Protein AF-U6DTY8-F1 (afdb_monomer)

InterPro domains:
  IPR004316 Sugar transporter SWEET repeat [PF03083] (10-95)
  IPR004316 Sugar transporter SWEET repeat [PF03083] (128-188)
  IPR047664 Sugar transporter SWEET [PTHR10791] (33-187)

Radius of gyration: 18.01 Å; Cα contacts (8 Å, |Δi|>4): 140; chains: 1; bounding box: 48×36×52 Å

Organism: Neovison vison (NCBI:txid452646)

Solvent-accessible surface area (backbone atoms only — not comparable to full-atom values): 10068 Å² total; per-residue (Å²): 137,59,71,62,59,54,51,54,51,51,45,48,48,47,31,44,52,28,46,52,57,48,57,54,56,58,53,53,56,54,52,47,34,66,71,69,61,40,45,89,93,56,75,65,63,65,41,55,54,49,23,54,49,20,52,47,42,21,52,46,15,61,74,72,69,37,65,64,48,28,52,49,20,48,52,45,26,55,52,25,49,51,50,50,54,53,46,59,68,45,37,90,70,48,65,65,56,52,49,54,50,50,51,54,49,49,54,48,52,53,52,49,47,44,46,69,73,74,39,87,51,67,67,63,36,50,53,53,48,33,51,50,44,38,54,53,55,57,58,61,49,51,58,59,51,55,50,48,54,48,30,66,74,68,73,48,63,89,87,60,57,66,69,56,54,51,33,51,52,52,24,50,52,32,36,26,54,48,12,61,74,69,72,34,82,55,61,69

Sequence (188 aa):
MEAGGAADSLLSGACVLFTLAMYSTGLSDLRQMRTTRSVDSVQFLPFLTTDINNLSWMSYGALKGDGTLIFVNATGAVLQTAYILVYLHYCPRKRPVLLQTATLLGVLLLGFGYFWLLVPNLEARLRQLGLFCSVFTISMYLSPLADLAKIIQTRSTQRLSFPLTIATLLTSASWTLYGFRLGDPYIM

Secondary structure (DSSP, 8-state):
--HHHHHHHHHHHHHHHHHHHHHHTHHHHHHHHHHHS--TTS-HHHHHHHHHHHHHHHHHHHHHT-HHHHHHHHHHHHHHHHHHHHHHHH-S-HHHHHHHHHHHHHHHHHHHHHHHHT---HHHHHHHHHHHHHHHHHHHTHHHHHHHHHHHHHT--TT--HHHHHHHHHHHHHHHHHHHHHT-TTT-

Foldseek 3Di:
DVVLVVVLVVLLVLLQVLLVVLLVVCVVVVVVCVVVLACPVPDLVLLLLQLVLLVLQLVLCVLVVNPSSVVSSVVSNVSSVVSLVSNCVSYPDCVVVVVVNCVVVVVVVVVVCCLPPVPPDSVVSSVVSLVVSQVSVVVSVVVVVVVVVVCVVVVDCPVPDPVSVVSVVSNLVSQVVSCVSVVHPSSD

Nearest PDB structures (foldseek):
  5cth-assembly1_B  TM=8.892E-01  e=1.078E-07  Oryza sativa Japonica Group
  4rng-assembly4_C-2  TM=7.823E-01  e=9.541E-02  Thermodesulfovibrio yellowstonii DSM 11347
  4rng-assembly2_D  TM=7.779E-01  e=1.489E-01  Thermodesulfovibrio yellowstonii DSM 11347

Structure (mmCIF, N/CA/C/O backbone):
data_AF-U6DTY8-F1
#
_entry.id   AF-U6DTY8-F1
#
loop_
_atom_site.group_PDB
_atom_site.id
_atom_site.type_symbol
_atom_site.label_atom_id
_atom_site.label_alt_id
_atom_site.label_comp_id
_atom_site.label_asym_id
_atom_site.label_entity_id
_atom_site.label_seq_id
_atom_site.pdbx_PDB_ins_code
_atom_site.Cartn_x
_atom_site.Cartn_y
_atom_site.Cartn_z
_atom_site.occupancy
_atom_site.B_iso_or_equiv
_atom_site.auth_seq_id
_atom_site.auth_comp_id
_atom_site.auth_asym_id
_atom_site.auth_atom_id
_atom_site.pdbx_PDB_model_num
ATOM 1 N N . MET A 1 1 ? 24.142 -20.604 -13.027 1.00 46.75 1 MET A N 1
ATOM 2 C CA . MET A 1 1 ? 23.101 -19.594 -13.329 1.00 46.75 1 MET A CA 1
ATOM 3 C C . MET A 1 1 ? 21.749 -19.926 -12.672 1.00 46.75 1 MET A C 1
ATOM 5 O O . MET A 1 1 ? 20.755 -19.318 -13.027 1.00 46.75 1 MET A O 1
ATOM 9 N N . GLU A 1 2 ? 21.702 -20.835 -11.683 1.00 51.38 2 GLU A N 1
ATOM 10 C CA . GLU A 1 2 ? 20.451 -21.314 -11.052 1.00 51.38 2 GLU A CA 1
ATOM 11 C C . GLU A 1 2 ? 20.207 -20.732 -9.647 1.00 51.38 2 GLU A C 1
ATOM 13 O O . GLU A 1 2 ? 19.063 -20.549 -9.238 1.00 51.38 2 GLU A O 1
ATOM 18 N N . ALA A 1 3 ? 21.270 -20.357 -8.925 1.00 54.44 3 ALA A N 1
ATOM 19 C CA . ALA A 1 3 ? 21.167 -19.819 -7.564 1.00 54.44 3 ALA A CA 1
ATOM 20 C C . ALA A 1 3 ? 20.419 -18.472 -7.488 1.00 54.44 3 ALA A C 1
ATOM 22 O O . ALA A 1 3 ? 19.744 -18.204 -6.498 1.00 54.44 3 ALA A O 1
ATOM 23 N N . GLY A 1 4 ? 20.499 -17.650 -8.544 1.00 61.53 4 GLY A N 1
ATOM 24 C CA . GLY A 1 4 ? 19.774 -16.378 -8.628 1.00 61.53 4 GLY A CA 1
ATOM 25 C C . GLY A 1 4 ? 18.260 -16.577 -8.704 1.00 61.53 4 GLY A C 1
ATOM 26 O O . GLY A 1 4 ? 17.534 -15.996 -7.911 1.00 61.53 4 GLY A O 1
ATOM 27 N N . GLY A 1 5 ? 17.788 -17.479 -9.571 1.00 73.88 5 GLY A N 1
ATOM 28 C CA . GLY A 1 5 ? 16.353 -17.740 -9.734 1.00 73.88 5 GLY A CA 1
ATOM 29 C C . GLY A 1 5 ? 15.699 -18.355 -8.493 1.00 73.88 5 GLY A C 1
ATOM 30 O O . GLY A 1 5 ? 14.567 -18.005 -8.157 1.00 73.88 5 GLY A O 1
ATOM 31 N N . ALA A 1 6 ? 16.417 -19.223 -7.772 1.00 77.31 6 ALA A N 1
ATOM 32 C CA . ALA A 1 6 ? 15.929 -19.795 -6.518 1.00 77.31 6 ALA A CA 1
ATOM 33 C C . ALA A 1 6 ? 15.826 -18.739 -5.403 1.00 77.31 6 ALA A C 1
ATOM 35 O O . ALA A 1 6 ? 14.806 -18.675 -4.717 1.00 77.31 6 ALA A O 1
ATOM 36 N N . ALA A 1 7 ? 16.844 -17.885 -5.251 1.00 80.12 7 ALA A N 1
ATOM 37 C CA . ALA A 1 7 ? 16.830 -16.796 -4.275 1.00 80.12 7 ALA A CA 1
ATOM 38 C C . ALA A 1 7 ? 15.724 -15.769 -4.575 1.00 80.12 7 ALA A C 1
ATOM 40 O O . ALA A 1 7 ? 15.003 -15.365 -3.664 1.00 80.12 7 ALA A O 1
ATOM 41 N N . ASP A 1 8 ? 15.540 -15.412 -5.847 1.00 80.12 8 ASP A N 1
ATOM 42 C CA . ASP A 1 8 ? 14.513 -14.460 -6.280 1.00 80.12 8 ASP A CA 1
ATOM 43 C C . ASP A 1 8 ? 13.097 -15.032 -6.050 1.00 80.12 8 ASP A C 1
ATOM 45 O O . ASP A 1 8 ? 12.208 -14.336 -5.554 1.00 80.12 8 ASP A O 1
ATOM 49 N N . SER A 1 9 ? 12.905 -16.333 -6.299 1.00 85.00 9 SER A N 1
ATOM 50 C CA . SER A 1 9 ? 11.640 -17.036 -6.029 1.00 85.00 9 SER A CA 1
ATOM 51 C C . SER A 1 9 ? 11.332 -17.138 -4.532 1.00 85.00 9 SER A C 1
ATOM 53 O O . SER A 1 9 ? 10.192 -16.920 -4.120 1.00 85.00 9 SER A O 1
ATOM 55 N N . LEU A 1 10 ? 12.341 -17.436 -3.706 1.00 88.56 10 LEU A N 1
ATOM 56 C CA . LEU A 1 10 ? 12.206 -17.485 -2.247 1.00 88.56 10 LEU A CA 1
ATOM 57 C C . LEU A 1 10 ? 11.846 -16.113 -1.673 1.00 88.56 10 LEU A C 1
ATOM 59 O O . LEU A 1 10 ? 10.944 -16.010 -0.843 1.00 88.56 10 LEU A O 1
ATOM 63 N N . LEU A 1 11 ? 12.519 -15.061 -2.137 1.00 89.94 11 LEU A N 1
ATOM 64 C CA . LEU A 1 11 ? 12.297 -13.698 -1.669 1.00 89.94 11 LEU A CA 1
ATOM 65 C C . LEU A 1 11 ? 10.917 -13.172 -2.077 1.00 89.94 11 LEU A C 1
ATOM 67 O O . LEU A 1 11 ? 10.201 -12.610 -1.250 1.00 89.94 11 LEU A O 1
ATOM 71 N N . SER A 1 12 ? 10.506 -13.433 -3.319 1.00 88.56 12 SER A N 1
ATOM 72 C CA . SER A 1 12 ? 9.141 -13.175 -3.780 1.00 88.56 12 SER A CA 1
ATOM 73 C C . SER A 1 12 ? 8.110 -13.925 -2.926 1.00 88.56 12 SER A C 1
ATOM 75 O O . SER A 1 12 ? 7.137 -13.335 -2.457 1.00 88.56 12 SER A O 1
ATOM 77 N N . GLY A 1 13 ? 8.342 -15.216 -2.660 1.00 89.62 13 GLY A N 1
ATOM 78 C CA . GLY A 1 13 ? 7.478 -16.030 -1.803 1.00 89.62 13 GLY A CA 1
ATOM 79 C C . GLY A 1 13 ? 7.359 -15.478 -0.380 1.00 89.62 13 GLY A C 1
ATOM 80 O O . GLY A 1 13 ? 6.257 -15.428 0.164 1.00 89.62 13 GLY A O 1
ATOM 81 N N . ALA A 1 14 ? 8.463 -14.999 0.199 1.00 91.31 14 ALA A N 1
ATOM 82 C CA . ALA A 1 14 ? 8.476 -14.347 1.506 1.00 91.31 14 ALA A CA 1
ATOM 83 C C . ALA A 1 14 ? 7.665 -13.039 1.504 1.00 91.31 14 ALA A C 1
ATOM 85 O O . ALA A 1 14 ? 6.829 -12.842 2.388 1.00 91.31 14 ALA A O 1
ATOM 86 N N . CYS A 1 15 ? 7.842 -12.188 0.484 1.00 89.88 15 CYS A N 1
ATOM 87 C CA . CYS A 1 15 ? 7.065 -10.953 0.324 1.00 89.88 15 CYS A CA 1
ATOM 88 C C . CYS A 1 15 ? 5.564 -11.249 0.275 1.00 89.88 15 CYS A C 1
ATOM 90 O O . CYS A 1 15 ? 4.785 -10.620 0.993 1.00 89.88 15 CYS A O 1
ATOM 92 N N . VAL A 1 16 ? 5.158 -12.243 -0.519 1.00 91.38 16 VAL A N 1
ATOM 93 C CA . VAL A 1 16 ? 3.759 -12.677 -0.611 1.00 91.38 16 VAL A CA 1
ATOM 94 C C . VAL A 1 16 ? 3.258 -13.182 0.738 1.00 91.38 16 VAL A C 1
ATOM 96 O O . VAL A 1 16 ? 2.252 -12.686 1.241 1.00 91.38 16 VAL A O 1
ATOM 99 N N . LEU A 1 17 ? 3.964 -14.134 1.349 1.00 92.25 17 LEU A N 1
ATOM 100 C CA . LEU A 1 17 ? 3.542 -14.778 2.589 1.00 92.25 17 LEU A CA 1
ATOM 101 C C . LEU A 1 17 ? 3.336 -13.767 3.722 1.00 92.25 17 LEU A C 1
ATOM 103 O O . LEU A 1 17 ? 2.278 -13.760 4.354 1.00 92.25 17 LEU A O 1
ATOM 107 N N . PHE A 1 18 ? 4.325 -12.908 3.975 1.00 91.25 18 PHE A N 1
ATOM 108 C CA . PHE A 1 18 ? 4.256 -11.957 5.083 1.00 91.25 18 PHE A CA 1
ATOM 109 C C . PHE A 1 18 ? 3.241 -10.842 4.824 1.00 91.25 18 PHE A C 1
ATOM 111 O O . PHE A 1 18 ? 2.495 -10.487 5.737 1.00 91.25 18 PHE A O 1
ATOM 118 N N . THR A 1 19 ? 3.109 -10.375 3.577 1.00 89.31 19 THR A N 1
ATOM 119 C CA . THR A 1 19 ? 2.088 -9.376 3.224 1.00 89.31 19 THR A CA 1
ATOM 120 C C . THR A 1 19 ? 0.674 -9.938 3.408 1.00 89.31 19 THR A C 1
ATOM 122 O O . THR A 1 19 ? -0.184 -9.282 3.999 1.00 89.31 19 THR A O 1
ATOM 125 N N . LEU A 1 20 ? 0.422 -11.181 2.981 1.00 88.19 20 LEU A N 1
ATOM 126 C CA . LEU A 1 20 ? -0.872 -11.838 3.195 1.00 88.19 20 LEU A CA 1
ATOM 127 C C . LEU A 1 20 ? -1.156 -12.085 4.683 1.00 88.19 20 LEU A C 1
ATOM 129 O O . LEU A 1 20 ? -2.281 -11.870 5.142 1.00 88.19 20 LEU A O 1
ATOM 133 N N . ALA A 1 21 ? -0.140 -12.483 5.454 1.00 87.94 21 ALA A N 1
ATOM 134 C CA . ALA A 1 21 ? -0.257 -12.603 6.903 1.00 87.94 21 ALA A CA 1
ATOM 135 C C . ALA A 1 21 ? -0.617 -11.253 7.547 1.00 87.94 21 ALA A C 1
ATOM 137 O O . ALA A 1 21 ? -1.497 -11.202 8.406 1.00 87.94 21 ALA A O 1
ATOM 138 N N . MET A 1 22 ? -0.024 -10.149 7.088 1.00 86.62 22 MET A N 1
ATOM 139 C CA . MET A 1 22 ? -0.363 -8.806 7.556 1.00 86.62 22 MET A CA 1
ATOM 140 C C . MET A 1 22 ? -1.817 -8.439 7.214 1.00 86.62 22 MET A C 1
ATOM 142 O O . MET A 1 22 ? -2.557 -8.004 8.097 1.00 86.62 22 MET A O 1
ATOM 146 N N . TYR A 1 23 ? -2.287 -8.688 5.986 1.00 84.44 23 TYR A N 1
ATOM 147 C CA . TYR A 1 23 ? -3.683 -8.412 5.607 1.00 84.44 23 TYR A CA 1
ATOM 148 C C . TYR A 1 23 ? -4.712 -9.246 6.376 1.00 84.44 23 TYR A C 1
ATOM 150 O O . TYR A 1 23 ? -5.840 -8.786 6.583 1.00 84.44 23 TYR A O 1
ATOM 158 N N . SER A 1 24 ? -4.331 -10.438 6.848 1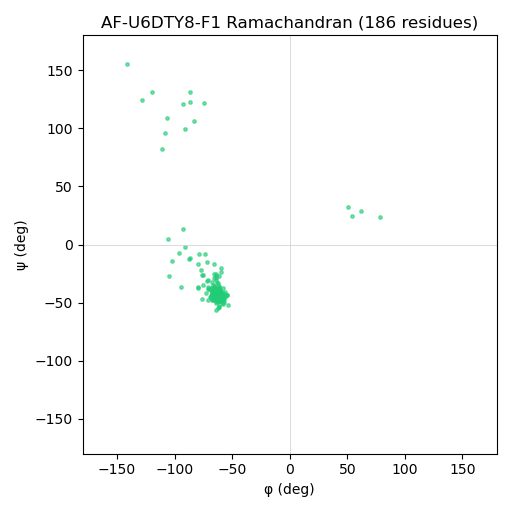.00 83.62 24 SER A N 1
ATOM 159 C CA . SER A 1 24 ? -5.207 -11.280 7.670 1.00 83.62 24 SER A CA 1
ATOM 160 C C . SER A 1 24 ? -5.640 -10.593 8.969 1.00 83.62 24 SER A C 1
ATOM 162 O O . SER A 1 24 ? -6.709 -10.893 9.498 1.00 83.62 24 SER A O 1
ATOM 164 N N . THR A 1 25 ? -4.869 -9.618 9.455 1.00 80.56 25 THR A N 1
ATOM 165 C CA . THR A 1 25 ? -5.213 -8.876 10.672 1.00 80.56 25 THR A CA 1
ATOM 166 C C . THR A 1 25 ? -6.458 -8.005 10.493 1.00 80.56 25 THR A C 1
ATOM 168 O O . THR A 1 25 ? -7.281 -7.953 11.405 1.00 80.56 25 THR A O 1
ATOM 171 N N . GLY A 1 26 ? -6.707 -7.465 9.295 1.00 80.25 26 GLY A N 1
ATOM 172 C CA . GLY A 1 26 ? -7.945 -6.739 8.974 1.00 80.25 26 GLY A CA 1
ATOM 173 C C . GLY A 1 26 ? -9.209 -7.614 8.987 1.00 80.25 26 GLY A C 1
ATOM 174 O O . GLY A 1 26 ? -10.322 -7.110 9.132 1.00 80.25 26 GLY A O 1
ATOM 175 N N . LEU A 1 27 ? -9.075 -8.948 8.929 1.00 84.38 27 LEU A N 1
ATOM 176 C CA . LEU A 1 27 ? -10.222 -9.850 9.105 1.00 84.38 27 LEU A CA 1
ATOM 177 C C . LEU A 1 27 ? -10.789 -9.772 10.528 1.00 84.38 27 LEU A C 1
ATOM 179 O O . LEU A 1 27 ? -11.967 -10.075 10.736 1.00 84.38 27 LEU A O 1
ATOM 183 N N . SER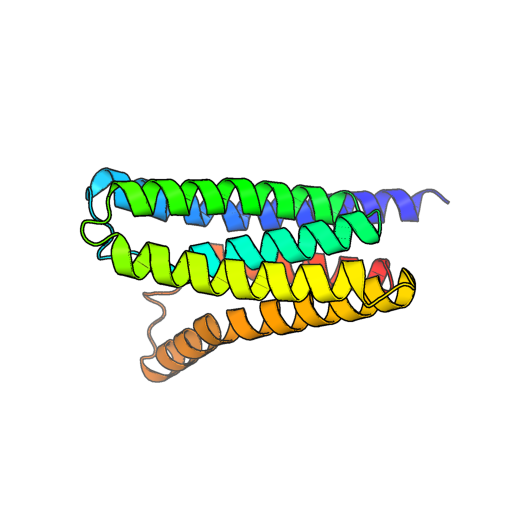 A 1 28 ? -9.969 -9.381 11.509 1.00 84.75 28 SER A N 1
ATOM 184 C CA . SER A 1 28 ? -10.440 -9.162 12.876 1.00 84.75 28 SER A CA 1
ATOM 185 C C . SER A 1 28 ? -11.396 -7.967 12.956 1.00 84.75 28 SER A C 1
ATOM 187 O O . SER A 1 28 ? -12.451 -8.099 13.577 1.00 84.75 28 SER A O 1
ATOM 189 N N . ASP A 1 29 ? -11.128 -6.888 12.212 1.00 84.56 29 ASP A N 1
ATOM 190 C CA . ASP A 1 29 ? -12.017 -5.724 12.112 1.00 84.56 29 ASP A CA 1
ATOM 191 C C . ASP A 1 29 ? -13.356 -6.094 11.464 1.00 84.56 29 ASP A C 1
ATOM 193 O O . ASP A 1 29 ? -14.418 -5.695 11.945 1.00 84.56 29 ASP A O 1
ATOM 197 N N . LEU A 1 30 ? -13.343 -6.929 10.415 1.00 85.69 30 LEU A N 1
ATOM 198 C CA . LEU A 1 30 ? -14.575 -7.469 9.825 1.00 85.69 30 LEU A CA 1
ATOM 199 C C . LEU A 1 30 ? -15.396 -8.276 10.830 1.00 85.69 30 LEU A C 1
ATOM 201 O O . LEU A 1 30 ? -16.617 -8.111 10.917 1.00 85.69 30 LEU A O 1
ATOM 205 N N . ARG A 1 31 ? -14.745 -9.172 11.583 1.00 86.69 31 ARG A N 1
ATOM 206 C CA . ARG A 1 31 ? -15.420 -9.967 12.619 1.00 86.69 31 ARG A CA 1
ATOM 207 C C . ARG A 1 31 ? -16.005 -9.065 13.696 1.00 86.69 31 ARG A C 1
ATOM 209 O O . ARG A 1 31 ? -17.137 -9.302 14.120 1.00 86.69 31 ARG A O 1
ATOM 216 N N . GLN A 1 32 ? -15.272 -8.032 14.097 1.00 86.00 32 GLN A N 1
ATOM 217 C CA . GLN A 1 32 ? -15.721 -7.050 15.070 1.00 86.00 32 GLN A CA 1
ATOM 218 C C . GLN A 1 32 ? -16.953 -6.300 14.562 1.00 86.00 32 GLN A C 1
ATOM 220 O O . GLN A 1 32 ? -17.991 -6.388 15.212 1.00 86.00 32 GLN A O 1
ATOM 225 N N . MET A 1 33 ? -16.901 -5.692 13.371 1.00 87.94 33 MET A N 1
ATOM 226 C CA . MET A 1 33 ? -18.042 -4.990 12.759 1.00 87.94 33 MET A CA 1
ATOM 227 C C . MET A 1 33 ? -19.280 -5.887 12.622 1.00 87.94 33 MET A C 1
ATOM 229 O O . MET A 1 33 ? -20.403 -5.461 12.893 1.00 87.94 33 MET A O 1
ATOM 233 N N . ARG A 1 34 ? -19.094 -7.158 12.241 1.00 88.12 34 ARG A N 1
ATOM 234 C CA . ARG A 1 34 ? -20.200 -8.118 12.103 1.00 88.12 34 ARG A CA 1
ATOM 235 C C . ARG A 1 34 ? -20.827 -8.491 13.447 1.00 88.12 34 ARG A C 1
ATOM 237 O O . ARG A 1 34 ? -22.043 -8.677 13.514 1.00 88.12 34 ARG A O 1
ATOM 244 N N . THR A 1 35 ? -20.007 -8.617 14.488 1.00 88.88 35 THR A N 1
ATOM 245 C CA . THR A 1 35 ? -20.440 -9.009 15.837 1.00 88.88 35 THR A CA 1
ATOM 246 C C . THR A 1 35 ? -21.128 -7.852 16.551 1.00 88.88 35 THR A C 1
ATOM 248 O O . THR A 1 35 ? -22.209 -8.030 17.101 1.00 88.88 35 THR A O 1
ATOM 251 N N . THR A 1 36 ? -20.538 -6.655 16.506 1.00 87.75 36 THR A N 1
ATOM 252 C CA . THR A 1 36 ? -21.078 -5.455 17.161 1.00 87.75 36 THR A CA 1
ATOM 253 C C . THR A 1 36 ? -22.201 -4.801 16.364 1.00 87.75 36 THR A C 1
ATOM 255 O O . THR A 1 36 ? -22.930 -3.982 16.917 1.00 87.75 36 THR A O 1
ATOM 258 N N . ARG A 1 37 ? -22.336 -5.132 15.067 1.00 87.00 37 ARG A N 1
ATOM 259 C CA . ARG A 1 37 ? -23.245 -4.463 14.119 1.00 87.00 37 ARG A CA 1
ATOM 260 C C . ARG A 1 37 ? -23.032 -2.941 14.071 1.00 87.00 37 ARG A C 1
ATOM 262 O O . ARG A 1 37 ? -23.945 -2.210 13.699 1.00 87.00 37 ARG A O 1
ATOM 269 N N . SER A 1 38 ? -21.837 -2.474 14.436 1.00 85.12 38 SER A N 1
ATOM 270 C CA . SER A 1 38 ? -21.457 -1.062 14.487 1.00 85.12 38 SER A CA 1
ATOM 271 C C . SER A 1 38 ? -20.016 -0.871 14.006 1.00 85.12 38 SER A C 1
ATOM 273 O O . SER A 1 38 ? -19.187 -1.778 14.083 1.00 85.12 38 SER A O 1
ATOM 275 N N . VAL A 1 3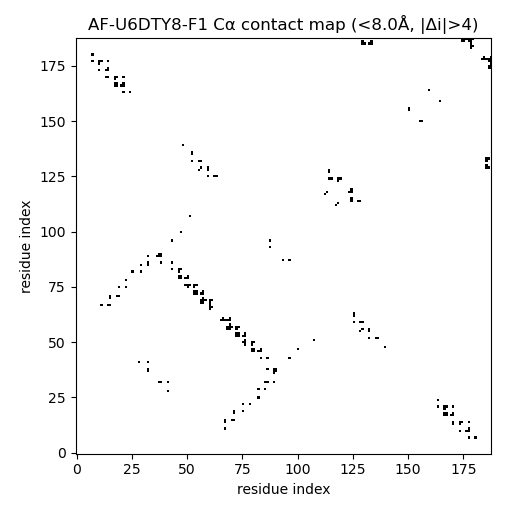9 ? -19.727 0.336 13.522 1.00 85.25 39 VAL A N 1
ATOM 276 C CA . VAL A 1 39 ? -18.403 0.783 13.074 1.00 85.25 39 VAL A CA 1
ATOM 277 C C . VAL A 1 39 ? -17.727 1.748 14.057 1.00 85.25 39 VAL A C 1
ATOM 279 O O . VAL A 1 39 ? -16.650 2.246 13.762 1.00 85.25 39 VAL A O 1
ATOM 282 N N . ASP A 1 40 ? -18.317 2.013 15.228 1.00 82.06 40 ASP A N 1
ATOM 283 C CA . ASP A 1 40 ? -17.844 3.064 16.152 1.00 82.06 40 ASP A CA 1
ATOM 284 C C . ASP A 1 40 ? -16.415 2.840 16.676 1.00 82.06 40 ASP A C 1
ATOM 286 O O . ASP A 1 40 ? -15.707 3.789 17.006 1.00 82.06 40 ASP A O 1
ATOM 290 N N . SER A 1 41 ? -15.977 1.583 16.744 1.00 78.00 41 SER A N 1
ATOM 291 C CA . SER A 1 41 ? -14.637 1.200 17.194 1.00 78.00 41 SER A CA 1
ATOM 292 C C . SER A 1 41 ? -13.608 1.098 16.064 1.00 78.00 41 SER A C 1
ATOM 294 O O . SER A 1 41 ? -12.457 0.771 16.338 1.00 78.00 41 SER A O 1
ATOM 296 N N . VAL A 1 42 ? -14.011 1.311 14.807 1.00 84.06 42 VAL A N 1
ATOM 297 C CA 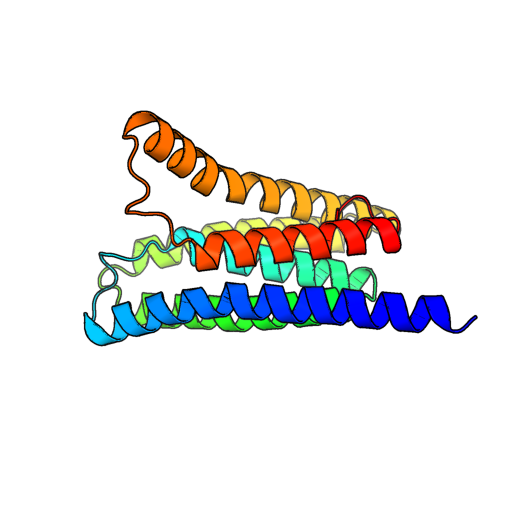. VAL A 1 42 ? -13.178 1.072 13.623 1.00 84.06 42 VAL A CA 1
ATOM 298 C C . VAL A 1 42 ? -13.001 2.374 12.848 1.00 84.06 42 VAL A C 1
ATOM 300 O O . VAL A 1 42 ? -13.961 3.081 12.557 1.00 84.06 42 VAL A O 1
ATOM 303 N N . GLN A 1 43 ? -11.763 2.712 12.492 1.00 85.44 43 GLN A N 1
ATOM 304 C CA . GLN A 1 43 ? -11.487 3.916 11.710 1.00 85.44 43 GLN A CA 1
ATOM 305 C C . GLN A 1 43 ? -11.601 3.629 10.210 1.00 85.44 43 GLN A C 1
ATOM 307 O O . GLN A 1 43 ? -10.999 2.689 9.707 1.00 85.44 43 GLN A O 1
ATOM 312 N N . PHE A 1 44 ? -12.334 4.474 9.479 1.00 87.00 44 PHE A N 1
ATOM 313 C CA . PHE A 1 44 ? -12.519 4.321 8.031 1.00 87.00 44 PHE A CA 1
ATOM 314 C C . PHE A 1 44 ? -11.273 4.677 7.205 1.00 87.00 44 PHE A C 1
ATOM 316 O O . PHE A 1 44 ? -10.949 3.991 6.237 1.00 87.00 44 PHE A O 1
ATOM 323 N N . LEU A 1 45 ? -10.585 5.763 7.578 1.00 86.62 45 LEU A N 1
ATOM 324 C CA . LEU A 1 45 ? -9.481 6.322 6.792 1.00 86.62 45 LEU A CA 1
ATOM 325 C C . LEU A 1 45 ? -8.366 5.308 6.485 1.00 86.62 45 LEU A C 1
ATOM 327 O O . LEU A 1 45 ? -7.962 5.271 5.327 1.00 86.62 45 LEU A O 1
ATOM 331 N N . PRO A 1 46 ? -7.902 4.465 7.432 1.00 89.12 46 PRO A N 1
ATOM 332 C CA . PRO A 1 46 ? -6.881 3.457 7.148 1.00 89.12 46 PRO A CA 1
ATOM 333 C C . PRO A 1 46 ? -7.262 2.464 6.046 1.00 89.12 46 PRO A C 1
ATOM 335 O O . PRO A 1 46 ? -6.402 2.105 5.246 1.00 89.12 46 PRO A O 1
ATOM 338 N N . PHE A 1 47 ? -8.527 2.036 5.959 1.00 89.81 47 PHE A N 1
ATOM 339 C CA . PHE A 1 47 ? -8.961 1.133 4.885 1.00 89.81 47 PHE A CA 1
ATOM 340 C C . PHE A 1 47 ? -8.877 1.822 3.530 1.00 89.81 47 PHE A C 1
ATOM 342 O O . PHE A 1 47 ? -8.311 1.275 2.588 1.00 89.81 47 PHE A O 1
ATOM 349 N N . LEU A 1 48 ? -9.383 3.055 3.458 1.00 90.19 48 LEU A N 1
ATOM 350 C CA . LEU A 1 48 ? -9.382 3.832 2.228 1.00 90.19 48 LEU A CA 1
ATOM 351 C C . LEU A 1 48 ? -7.962 4.182 1.772 1.00 90.19 48 LEU A C 1
ATOM 353 O O . LEU A 1 48 ? -7.630 3.973 0.612 1.00 90.19 48 LEU A O 1
ATOM 357 N N . THR A 1 49 ? -7.099 4.681 2.658 1.00 90.81 49 THR A N 1
ATOM 358 C CA . THR A 1 49 ? -5.716 5.004 2.283 1.00 90.81 49 THR A CA 1
ATOM 359 C C . THR A 1 49 ? -4.931 3.752 1.902 1.00 90.81 49 THR A C 1
ATOM 361 O O . THR A 1 49 ? -4.178 3.789 0.936 1.00 90.81 49 THR A O 1
ATOM 364 N N . THR A 1 50 ? -5.145 2.620 2.577 1.00 91.81 50 THR A N 1
ATOM 365 C CA . THR A 1 50 ? -4.473 1.364 2.210 1.00 91.81 50 THR A CA 1
ATOM 366 C C . THR A 1 50 ? -4.949 0.824 0.863 1.00 91.81 50 THR A C 1
ATOM 368 O O . THR A 1 50 ? -4.126 0.356 0.083 1.00 91.81 50 THR A O 1
ATOM 371 N N . ASP A 1 51 ? -6.244 0.918 0.553 1.00 92.69 51 ASP A N 1
ATOM 372 C CA . ASP A 1 51 ? -6.784 0.536 -0.760 1.00 92.69 51 ASP A CA 1
ATOM 373 C C . ASP A 1 51 ? -6.108 1.328 -1.888 1.00 92.69 51 ASP A C 1
ATOM 375 O O . ASP A 1 51 ? -5.583 0.769 -2.847 1.00 92.69 51 ASP A O 1
ATOM 379 N N . ILE A 1 52 ? -6.006 2.642 -1.700 1.00 91.44 52 ILE A N 1
ATOM 380 C CA . ILE A 1 52 ? -5.350 3.567 -2.625 1.00 91.44 52 ILE A CA 1
ATOM 381 C C . ILE A 1 52 ? -3.867 3.239 -2.803 1.00 91.44 52 ILE A C 1
ATOM 383 O O . ILE A 1 52 ? -3.353 3.246 -3.927 1.00 91.44 52 ILE A O 1
ATOM 387 N N . ASN A 1 53 ? -3.179 2.951 -1.698 1.00 93.38 53 ASN A N 1
ATOM 388 C CA . ASN A 1 53 ? -1.780 2.548 -1.717 1.00 93.38 53 ASN A CA 1
ATOM 389 C C . ASN A 1 53 ? -1.595 1.281 -2.560 1.00 93.38 53 ASN A C 1
ATOM 391 O O . ASN A 1 53 ? -0.751 1.250 -3.453 1.00 93.38 53 ASN A O 1
ATOM 395 N N . ASN A 1 54 ? -2.439 0.274 -2.325 1.00 94.38 54 ASN A N 1
ATOM 396 C CA . ASN A 1 54 ? -2.413 -0.984 -3.061 1.00 94.38 54 ASN A CA 1
ATOM 397 C C . ASN A 1 54 ? -2.677 -0.759 -4.559 1.00 94.38 54 ASN A C 1
ATOM 399 O O . ASN A 1 54 ? -1.929 -1.251 -5.398 1.00 94.38 54 ASN A O 1
ATOM 403 N N . LEU A 1 55 ? -3.682 0.037 -4.931 1.00 93.19 55 LEU A N 1
ATOM 404 C CA . LEU A 1 55 ? -3.966 0.344 -6.340 1.00 93.19 55 LEU A CA 1
ATOM 405 C C . LEU A 1 55 ? -2.800 1.074 -7.033 1.00 93.19 55 LEU A C 1
ATOM 407 O O . LEU A 1 55 ? -2.491 0.797 -8.198 1.00 93.19 55 LEU A O 1
ATOM 411 N N . SER A 1 56 ? -2.125 1.974 -6.315 1.00 92.44 56 SER A N 1
ATOM 412 C CA . SER A 1 56 ? -0.972 2.725 -6.829 1.00 92.44 56 SER A CA 1
ATOM 413 C C . SER A 1 56 ? 0.229 1.803 -7.064 1.00 92.44 56 SER A C 1
ATOM 415 O O . SER A 1 56 ? 0.787 1.782 -8.164 1.00 92.44 56 SER A O 1
ATOM 417 N N . TRP A 1 57 ? 0.562 0.959 -6.084 1.00 94.88 57 TRP A N 1
ATOM 418 C CA . TRP A 1 57 ? 1.632 -0.035 -6.198 1.00 94.88 57 TRP A CA 1
ATOM 419 C C . TRP A 1 57 ? 1.335 -1.135 -7.218 1.00 94.88 57 TRP A C 1
ATOM 421 O O . TRP A 1 57 ? 2.238 -1.572 -7.928 1.00 94.88 57 TRP A O 1
ATOM 431 N N . MET A 1 58 ? 0.075 -1.5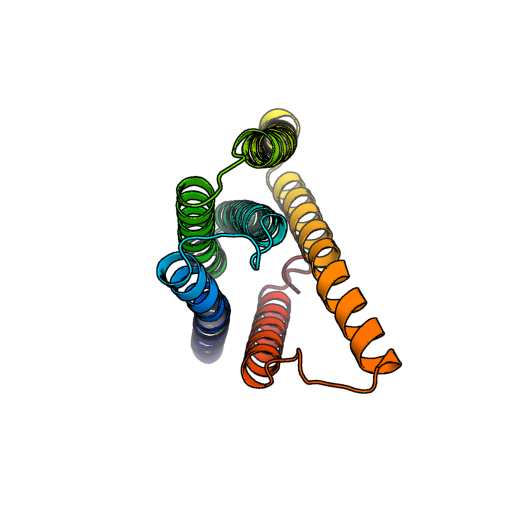51 -7.353 1.00 94.12 58 MET A N 1
ATOM 432 C CA . MET A 1 58 ? -0.359 -2.476 -8.402 1.00 94.12 58 MET A CA 1
ATOM 433 C C . MET A 1 58 ? -0.140 -1.866 -9.792 1.00 94.12 58 MET A C 1
ATOM 435 O O . MET A 1 58 ? 0.353 -2.545 -10.690 1.00 94.12 58 MET A O 1
ATOM 439 N N . SER A 1 59 ? -0.449 -0.577 -9.962 1.00 91.50 59 SER A N 1
ATOM 440 C CA . SER A 1 59 ? -0.206 0.151 -11.214 1.00 91.50 59 SER A CA 1
ATOM 441 C C . SER A 1 59 ? 1.290 0.283 -11.513 1.00 91.50 59 SER A C 1
ATOM 443 O O . SER A 1 59 ? 1.712 0.103 -12.656 1.00 91.50 59 SER A O 1
ATOM 445 N N . TYR A 1 60 ? 2.105 0.535 -10.484 1.00 92.81 60 TYR A N 1
ATOM 446 C CA . TYR A 1 60 ? 3.563 0.538 -10.594 1.00 92.81 60 TYR A CA 1
ATOM 447 C C . TYR A 1 60 ? 4.110 -0.839 -10.996 1.00 92.81 60 TYR A C 1
ATOM 449 O O . TYR A 1 60 ? 4.901 -0.939 -11.932 1.00 92.81 60 TYR A O 1
ATOM 457 N N . GLY A 1 61 ? 3.628 -1.912 -10.363 1.00 92.81 61 GLY A N 1
ATOM 458 C CA . GLY A 1 61 ? 3.983 -3.289 -10.710 1.00 92.81 61 GLY A CA 1
ATOM 459 C C . GLY A 1 61 ? 3.592 -3.652 -12.140 1.00 92.81 61 GLY A C 1
ATOM 460 O O . GLY A 1 61 ? 4.402 -4.226 -12.861 1.00 92.81 61 GLY A O 1
ATOM 461 N N . ALA A 1 62 ? 2.401 -3.247 -12.589 1.00 92.25 62 ALA A N 1
ATOM 462 C CA . ALA A 1 62 ? 1.939 -3.456 -13.962 1.00 92.25 62 ALA A CA 1
ATOM 463 C C . ALA A 1 62 ? 2.830 -2.748 -14.992 1.00 92.25 62 ALA A C 1
ATOM 465 O O . ALA A 1 62 ? 3.176 -3.336 -16.013 1.00 92.25 62 ALA A O 1
ATOM 466 N N . LEU A 1 63 ? 3.243 -1.511 -14.705 1.00 90.50 63 LEU A N 1
ATOM 467 C CA . LEU A 1 63 ? 4.179 -0.755 -15.539 1.00 90.50 63 LEU A CA 1
ATOM 468 C C . LEU A 1 63 ? 5.572 -1.377 -15.597 1.00 90.50 63 LEU A C 1
ATOM 470 O O . LEU A 1 63 ? 6.203 -1.381 -16.651 1.00 90.50 63 LEU A O 1
ATOM 474 N N . LYS A 1 64 ? 6.053 -1.871 -14.456 1.00 90.25 64 LYS A N 1
ATOM 475 C CA . LYS A 1 64 ? 7.370 -2.492 -14.330 1.00 90.25 64 LYS A CA 1
ATOM 476 C C . LYS A 1 64 ? 7.406 -3.926 -14.878 1.00 90.25 64 LYS A C 1
ATOM 478 O O . LYS A 1 64 ? 8.479 -4.420 -15.207 1.00 90.25 64 LYS A O 1
ATOM 483 N N . GLY A 1 65 ? 6.254 -4.592 -14.976 1.00 91.50 65 GLY A N 1
ATOM 484 C CA . GLY A 1 65 ? 6.157 -6.021 -15.284 1.00 91.50 65 GLY A CA 1
ATOM 485 C C . GLY A 1 65 ? 6.462 -6.928 -14.083 1.00 91.50 65 GLY A C 1
ATOM 486 O O . GLY A 1 65 ? 6.861 -8.074 -14.268 1.00 91.50 65 GLY A O 1
ATOM 487 N N . ASP A 1 66 ? 6.298 -6.428 -12.855 1.00 92.19 66 ASP A N 1
ATOM 488 C CA . ASP A 1 66 ? 6.574 -7.165 -11.619 1.00 92.19 66 ASP A CA 1
ATOM 489 C C . ASP A 1 66 ? 5.318 -7.905 -11.124 1.00 92.19 66 ASP A C 1
ATOM 491 O O . ASP A 1 66 ? 4.430 -7.326 -10.494 1.00 92.19 66 ASP A O 1
ATOM 495 N N . GLY A 1 67 ? 5.240 -9.207 -11.419 1.00 90.50 67 GLY A N 1
ATOM 496 C CA . GLY A 1 67 ? 4.096 -10.050 -11.059 1.00 90.50 67 GLY A CA 1
ATOM 497 C C . GLY A 1 67 ? 3.870 -10.192 -9.550 1.00 90.50 67 GLY A C 1
ATOM 498 O O . GLY A 1 67 ? 2.722 -10.264 -9.108 1.00 90.50 67 GLY A O 1
ATOM 499 N N . THR A 1 68 ? 4.938 -10.181 -8.754 1.00 91.62 68 THR A N 1
ATOM 500 C CA . THR A 1 68 ? 4.868 -10.299 -7.292 1.00 91.62 68 THR A CA 1
ATOM 501 C C . THR A 1 68 ? 4.217 -9.064 -6.694 1.00 91.62 68 THR A C 1
ATOM 503 O O . THR A 1 68 ? 3.281 -9.175 -5.899 1.00 91.62 68 THR A O 1
ATOM 506 N N . LEU A 1 69 ? 4.656 -7.885 -7.137 1.00 93.12 69 LEU A N 1
ATOM 507 C CA . LEU A 1 69 ? 4.098 -6.606 -6.716 1.00 93.12 69 LEU A CA 1
ATOM 508 C C . LEU A 1 69 ? 2.642 -6.438 -7.166 1.00 93.12 69 LEU A C 1
ATOM 510 O O . LEU A 1 69 ? 1.827 -5.910 -6.411 1.00 93.12 69 LEU A O 1
ATOM 514 N N . ILE A 1 70 ? 2.278 -6.929 -8.353 1.00 95.12 70 ILE A N 1
ATOM 515 C CA . ILE A 1 70 ? 0.879 -6.937 -8.802 1.00 95.12 70 ILE A CA 1
ATOM 516 C C . ILE A 1 70 ? 0.036 -7.841 -7.899 1.00 95.12 70 ILE A C 1
ATOM 518 O O . ILE A 1 70 ? -1.002 -7.409 -7.407 1.00 95.12 70 ILE A O 1
ATOM 522 N N . PHE A 1 71 ? 0.472 -9.078 -7.652 1.00 94.38 71 PHE A N 1
ATOM 523 C CA . PHE A 1 71 ? -0.320 -10.077 -6.933 1.00 94.38 71 PHE A CA 1
ATOM 524 C C . PHE A 1 71 ? -0.647 -9.662 -5.493 1.00 94.38 71 PHE A C 1
ATOM 526 O O . PHE A 1 71 ? -1.807 -9.715 -5.068 1.00 94.38 71 PHE A O 1
ATOM 533 N N . VAL A 1 72 ? 0.367 -9.227 -4.740 1.00 94.50 72 VAL A N 1
ATOM 534 C CA . VAL A 1 72 ? 0.194 -8.812 -3.339 1.00 94.50 72 VAL A CA 1
ATOM 535 C C . VAL A 1 72 ? -0.735 -7.608 -3.220 1.00 94.50 72 VAL A C 1
ATOM 537 O O . VAL A 1 72 ? -1.669 -7.632 -2.421 1.00 94.50 72 VAL A O 1
ATOM 540 N N . ASN A 1 73 ? -0.550 -6.597 -4.069 1.00 95.56 73 ASN A N 1
ATOM 541 C CA . ASN A 1 73 ? -1.342 -5.378 -4.021 1.00 95.56 73 ASN A CA 1
ATOM 542 C C . ASN A 1 73 ? -2.753 -5.580 -4.585 1.00 95.56 73 ASN A C 1
ATOM 544 O O . ASN A 1 73 ? -3.701 -5.028 -4.037 1.00 95.56 73 ASN A O 1
ATOM 548 N N . ALA A 1 74 ? -2.938 -6.420 -5.606 1.00 94.75 74 ALA A N 1
ATOM 549 C CA . ALA A 1 74 ? -4.269 -6.798 -6.081 1.00 94.75 74 ALA A CA 1
ATOM 550 C C . ALA A 1 74 ? -5.067 -7.506 -4.977 1.00 94.75 74 ALA A C 1
ATOM 552 O O . ALA A 1 74 ? -6.225 -7.170 -4.730 1.00 94.75 74 ALA A O 1
ATOM 553 N N . THR A 1 75 ? -4.431 -8.437 -4.257 1.00 94.00 75 THR A N 1
ATOM 554 C CA . THR A 1 75 ? -5.059 -9.108 -3.110 1.00 94.00 75 THR A CA 1
ATOM 555 C C . THR A 1 75 ? -5.418 -8.104 -2.015 1.00 94.00 75 THR A C 1
ATOM 557 O O . THR A 1 75 ? -6.530 -8.128 -1.487 1.00 94.00 75 THR A O 1
ATOM 560 N N . GLY A 1 76 ? -4.504 -7.180 -1.714 1.00 93.56 76 GLY A N 1
ATOM 561 C CA . GLY A 1 76 ? -4.737 -6.093 -0.771 1.00 93.56 76 GLY A CA 1
ATOM 562 C C . GLY A 1 76 ? -5.912 -5.201 -1.165 1.00 93.56 76 GLY A C 1
ATOM 563 O O . GLY A 1 76 ? -6.770 -4.937 -0.330 1.00 93.56 76 GLY A O 1
ATOM 564 N N . ALA A 1 77 ? -5.986 -4.764 -2.422 1.00 94.06 77 ALA A N 1
ATOM 565 C CA . ALA A 1 77 ? -7.070 -3.923 -2.929 1.00 94.06 77 ALA A CA 1
ATOM 566 C C . ALA A 1 77 ? -8.431 -4.634 -2.829 1.00 94.06 77 ALA A C 1
ATOM 568 O O . ALA A 1 77 ? -9.402 -4.066 -2.339 1.00 94.06 77 ALA A O 1
ATOM 569 N N . VAL A 1 78 ? -8.502 -5.920 -3.191 1.00 94.38 78 VAL A N 1
ATOM 570 C CA . VAL A 1 78 ? -9.737 -6.711 -3.043 1.00 94.38 78 VAL A CA 1
ATOM 571 C C . VAL A 1 78 ? -10.187 -6.771 -1.580 1.00 94.38 78 VAL A C 1
ATOM 573 O O . VAL A 1 78 ? -11.366 -6.552 -1.287 1.00 94.38 78 VAL A O 1
ATOM 576 N N . LEU A 1 79 ? -9.263 -7.035 -0.651 1.00 92.62 79 LEU A N 1
ATOM 577 C CA . LEU A 1 79 ? -9.576 -7.094 0.778 1.00 92.62 79 LEU A CA 1
ATOM 578 C C . LEU A 1 79 ? -10.014 -5.731 1.326 1.00 92.62 79 LEU A C 1
ATOM 580 O O . LEU A 1 79 ? -11.036 -5.654 2.007 1.00 92.62 79 LEU A O 1
ATOM 584 N N . GLN A 1 80 ? -9.295 -4.655 1.002 1.00 92.81 80 GLN A N 1
ATOM 585 C CA . GLN A 1 80 ? -9.622 -3.317 1.498 1.00 92.81 80 GLN A CA 1
ATOM 586 C C . GLN A 1 80 ? -10.942 -2.797 0.927 1.00 92.81 80 GLN A C 1
ATOM 588 O O . GLN A 1 80 ? -11.775 -2.282 1.675 1.00 92.81 80 GLN A O 1
ATOM 593 N N . THR A 1 81 ? -11.203 -3.032 -0.359 1.00 91.94 81 THR A N 1
ATOM 594 C CA . THR A 1 81 ? -12.508 -2.761 -0.969 1.00 91.94 81 THR A CA 1
ATOM 595 C C . THR A 1 81 ? -13.624 -3.522 -0.243 1.00 91.94 81 THR A C 1
ATOM 597 O O . THR A 1 81 ? -14.656 -2.935 0.090 1.00 91.94 81 THR A O 1
ATOM 600 N N . ALA A 1 82 ? -13.427 -4.804 0.087 1.00 91.88 82 ALA A N 1
ATOM 601 C CA . ALA A 1 82 ? -14.408 -5.565 0.861 1.00 91.88 82 ALA A CA 1
ATOM 602 C C . ALA A 1 82 ? -14.642 -4.964 2.262 1.00 91.88 82 ALA A C 1
ATOM 604 O O . ALA A 1 82 ? -15.791 -4.865 2.704 1.00 91.88 82 ALA A O 1
ATOM 605 N N . TYR A 1 83 ? -13.587 -4.513 2.947 1.00 90.62 83 TYR A N 1
ATOM 606 C CA . TYR A 1 83 ? -13.692 -3.866 4.261 1.00 90.62 83 TYR A CA 1
ATOM 607 C C . TYR A 1 83 ? -14.468 -2.547 4.182 1.00 90.62 83 TYR A C 1
ATOM 609 O O . TYR A 1 83 ? -15.360 -2.312 4.998 1.00 90.62 83 TYR A O 1
ATOM 617 N N . ILE A 1 84 ? -14.212 -1.732 3.155 1.00 90.88 84 ILE A N 1
ATOM 618 C CA . ILE A 1 84 ? -14.944 -0.489 2.877 1.00 90.88 84 ILE A CA 1
ATOM 619 C C . ILE A 1 84 ? -16.435 -0.767 2.645 1.00 90.88 84 ILE A C 1
ATOM 621 O O . ILE A 1 84 ? -17.286 -0.076 3.209 1.00 90.88 84 ILE A O 1
ATOM 625 N N . LEU A 1 85 ? -16.777 -1.795 1.860 1.00 91.12 85 LEU A N 1
ATOM 626 C CA . LEU A 1 85 ? -18.172 -2.166 1.593 1.00 91.12 85 LEU A CA 1
ATOM 627 C C . LEU A 1 85 ? -18.907 -2.601 2.868 1.00 91.12 85 LEU A C 1
ATOM 629 O O . LEU A 1 85 ? -20.038 -2.171 3.109 1.00 91.12 85 LEU A O 1
ATOM 633 N N . VAL A 1 86 ? -18.262 -3.412 3.712 1.00 90.75 86 VAL A N 1
ATOM 634 C CA . VAL A 1 86 ? -18.830 -3.828 5.004 1.00 90.75 86 VAL A CA 1
ATOM 635 C C . VAL A 1 86 ? -18.972 -2.636 5.953 1.00 90.75 86 VAL A C 1
ATOM 637 O O . VAL A 1 86 ? -20.017 -2.484 6.591 1.00 90.75 86 VAL A O 1
ATOM 640 N N . TYR A 1 87 ? -17.982 -1.743 5.998 1.00 89.88 87 TYR A N 1
ATOM 641 C CA . TYR A 1 87 ? -18.052 -0.513 6.784 1.00 89.88 87 TYR A CA 1
ATOM 642 C C . TYR A 1 87 ? -19.246 0.350 6.348 1.00 89.88 87 TYR A C 1
ATOM 644 O O . TYR A 1 87 ? -20.047 0.777 7.176 1.00 89.88 87 TYR A O 1
ATOM 652 N N . LEU A 1 88 ? -19.435 0.560 5.041 1.00 88.62 88 LEU A N 1
ATOM 653 C CA . LEU A 1 88 ? -20.571 1.309 4.485 1.00 88.62 88 LEU A CA 1
ATOM 654 C C . LEU A 1 88 ? -21.93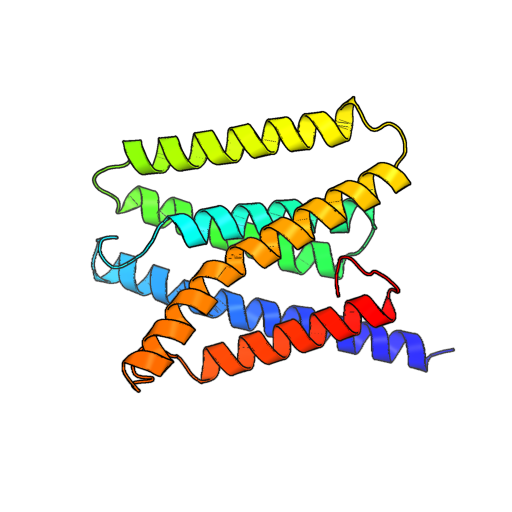1 0.647 4.746 1.00 88.62 88 LEU A C 1
ATOM 656 O O . LEU A 1 88 ? -22.959 1.335 4.753 1.00 88.62 88 LEU A O 1
ATOM 660 N N . HIS A 1 89 ? -21.960 -0.673 4.932 1.00 90.06 89 HIS A N 1
ATOM 661 C CA . HIS A 1 89 ? -23.172 -1.403 5.285 1.00 90.06 89 HIS A CA 1
ATOM 662 C C . HIS A 1 89 ? -23.605 -1.112 6.728 1.00 90.06 89 HIS A C 1
ATOM 664 O O . HIS A 1 89 ? -24.768 -0.779 6.948 1.00 90.06 89 HIS A O 1
ATOM 670 N N . TYR A 1 90 ? -22.676 -1.183 7.686 1.00 87.69 90 TYR A N 1
ATOM 671 C CA . TYR A 1 90 ? -22.958 -0.968 9.112 1.00 87.69 90 TYR A CA 1
ATOM 672 C C . TYR A 1 90 ? -22.878 0.502 9.554 1.00 87.69 90 TYR A C 1
ATOM 674 O O . TYR A 1 90 ? -23.329 0.839 10.646 1.00 87.69 90 TYR A O 1
ATOM 682 N N . CYS A 1 91 ? -22.336 1.398 8.725 1.00 86.88 91 CYS A N 1
ATOM 683 C CA . CYS A 1 91 ? -22.226 2.814 9.056 1.00 86.88 91 CYS A CA 1
ATOM 684 C C . CYS A 1 91 ? -23.587 3.537 8.958 1.00 86.88 91 CYS A C 1
ATOM 686 O O . CYS A 1 91 ? -24.169 3.607 7.867 1.00 86.88 91 CYS A O 1
ATOM 688 N N . PRO A 1 92 ? -24.070 4.172 10.046 1.00 81.81 92 PRO A N 1
ATOM 689 C CA . PRO A 1 92 ? -25.324 4.927 10.025 1.00 81.81 92 PRO A CA 1
ATOM 690 C C . PRO A 1 92 ? -25.210 6.247 9.242 1.00 81.81 92 PRO A C 1
ATOM 692 O O . PRO A 1 92 ? -26.174 6.695 8.625 1.00 81.81 92 PRO A O 1
ATOM 695 N N . ARG A 1 93 ? -24.027 6.882 9.226 1.00 84.38 93 ARG A N 1
ATOM 696 C CA . ARG A 1 93 ? -23.775 8.170 8.555 1.00 84.38 93 ARG A CA 1
ATOM 697 C C . ARG A 1 93 ? -22.857 7.988 7.348 1.00 84.38 93 ARG A C 1
ATOM 699 O O . ARG A 1 93 ? -21.664 8.263 7.410 1.00 84.38 93 ARG A O 1
ATOM 706 N N . LYS A 1 94 ? -23.434 7.585 6.215 1.00 85.31 94 LYS A N 1
ATOM 707 C CA . LYS A 1 94 ? -22.680 7.279 4.982 1.00 85.31 94 LYS A CA 1
ATOM 708 C C . LYS A 1 94 ? -22.101 8.510 4.285 1.00 85.31 94 LYS A C 1
ATOM 710 O O . LYS A 1 94 ? -21.051 8.425 3.666 1.00 85.31 94 LYS A O 1
ATOM 715 N N . ARG A 1 95 ? -22.762 9.668 4.389 1.00 85.25 95 ARG A N 1
ATOM 716 C CA . ARG A 1 95 ? -22.367 10.903 3.686 1.00 85.25 95 ARG A CA 1
ATOM 717 C C . ARG A 1 95 ? -20.901 11.323 3.916 1.00 85.25 95 ARG A C 1
ATOM 719 O O . ARG A 1 95 ? -20.223 11.531 2.916 1.00 85.2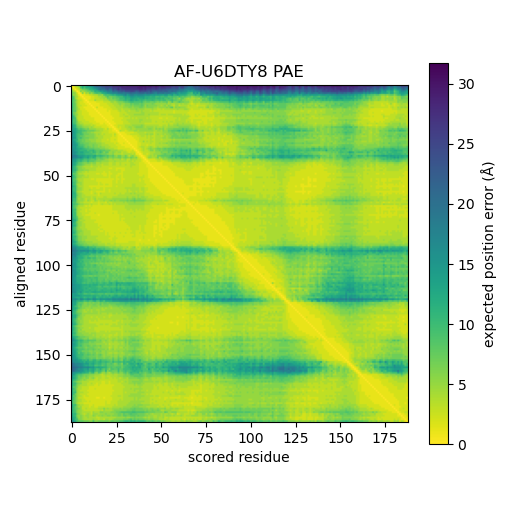5 95 ARG A O 1
ATOM 726 N N . PRO A 1 96 ? -20.379 11.445 5.154 1.00 83.81 96 PRO A N 1
ATOM 727 C CA . PRO A 1 96 ? -18.971 11.798 5.366 1.00 83.81 96 PRO A CA 1
ATOM 728 C C . PRO A 1 96 ? -18.004 10.759 4.785 1.00 83.81 96 PRO A C 1
ATOM 730 O O . PRO A 1 96 ? -17.003 11.137 4.187 1.00 83.81 96 PRO A O 1
ATOM 733 N N . VAL A 1 97 ? -18.334 9.470 4.898 1.00 84.94 97 VAL A N 1
ATOM 734 C CA . VAL A 1 97 ? -17.533 8.361 4.355 1.00 84.94 97 VAL A CA 1
ATOM 735 C C . VAL A 1 97 ? -17.469 8.437 2.829 1.00 84.94 97 VAL A C 1
ATOM 737 O O . VAL A 1 97 ? -16.392 8.385 2.240 1.00 84.94 97 VAL A O 1
ATOM 740 N N . LEU A 1 98 ? -18.619 8.635 2.181 1.00 86.88 98 LEU A N 1
ATOM 741 C CA . LEU A 1 98 ? -18.718 8.779 0.729 1.00 86.88 98 LEU A CA 1
ATOM 742 C C . LEU A 1 98 ? -17.996 10.030 0.230 1.00 86.88 98 LEU A C 1
ATOM 744 O O . LEU A 1 98 ? -17.311 9.952 -0.780 1.00 86.88 98 LEU A O 1
ATOM 748 N N . LEU A 1 99 ? -18.096 11.160 0.939 1.00 88.00 99 LEU A N 1
ATOM 749 C CA . LEU A 1 99 ? -17.357 12.376 0.588 1.00 88.00 99 LEU A CA 1
ATOM 750 C C . LEU A 1 99 ? -15.843 12.173 0.709 1.00 88.00 99 LEU A C 1
ATOM 752 O O . LEU A 1 99 ? -15.124 12.535 -0.211 1.00 88.00 99 LEU A O 1
ATOM 756 N N . GLN A 1 100 ? -15.353 11.558 1.792 1.00 85.69 100 GLN A N 1
ATOM 757 C CA . GLN A 1 100 ? -13.926 11.234 1.935 1.00 85.69 100 GLN A CA 1
ATOM 758 C C . GLN A 1 100 ? -13.442 10.308 0.813 1.00 85.69 100 GLN A C 1
ATOM 760 O O . GLN A 1 100 ? -12.407 10.573 0.204 1.00 85.69 100 GLN A O 1
ATOM 765 N N . THR A 1 101 ? -14.227 9.273 0.502 1.00 86.06 101 THR A N 1
ATOM 766 C CA . THR A 1 101 ? -13.954 8.334 -0.596 1.00 86.06 101 THR A CA 1
ATOM 767 C C . THR A 1 101 ? -13.919 9.048 -1.942 1.00 86.06 101 THR A C 1
ATOM 769 O O . THR A 1 101 ? -12.963 8.890 -2.691 1.00 86.06 101 THR A O 1
ATOM 772 N N . ALA A 1 102 ? -14.919 9.882 -2.238 1.00 86.19 102 ALA A N 1
ATOM 773 C CA . ALA A 1 102 ? -15.016 10.612 -3.497 1.00 86.19 102 ALA A CA 1
ATOM 774 C C . ALA A 1 102 ? -13.884 11.633 -3.662 1.00 86.19 102 ALA A C 1
ATOM 776 O O . ALA A 1 102 ? -13.312 11.729 -4.744 1.00 86.19 102 ALA A O 1
ATOM 777 N N . THR A 1 103 ? -13.523 12.359 -2.600 1.00 87.19 103 THR A N 1
ATOM 778 C CA . THR A 1 103 ? -12.401 13.307 -2.622 1.00 87.19 103 THR A CA 1
ATOM 779 C C . THR A 1 103 ? -11.088 12.587 -2.908 1.00 87.19 103 THR A C 1
ATOM 781 O O . THR A 1 103 ? -10.347 13.003 -3.795 1.00 87.19 103 THR A O 1
ATOM 784 N N . LEU A 1 104 ? -10.804 11.491 -2.199 1.00 83.69 104 LEU A N 1
ATOM 785 C CA . LEU A 1 104 ? -9.563 10.741 -2.388 1.00 83.69 104 LEU A CA 1
ATOM 786 C C . LEU A 1 104 ? -9.502 10.052 -3.759 1.00 83.69 104 LEU A C 1
ATOM 788 O O . LEU A 1 104 ? -8.479 10.143 -4.433 1.00 83.69 104 LEU A O 1
ATOM 792 N N . LEU A 1 105 ? -10.604 9.454 -4.224 1.00 84.69 105 LEU A N 1
ATOM 793 C CA . LEU A 1 105 ? -10.704 8.922 -5.587 1.00 84.69 105 LEU A CA 1
ATOM 794 C C . LEU A 1 105 ? -10.534 10.016 -6.642 1.00 84.69 105 LEU A C 1
ATOM 796 O O . LEU A 1 105 ? -9.836 9.802 -7.624 1.00 84.69 105 LEU A O 1
ATOM 800 N N . GLY A 1 106 ? -11.126 11.194 -6.441 1.00 84.75 106 GLY A N 1
ATOM 801 C CA . GLY A 1 106 ? -10.965 12.334 -7.341 1.00 84.75 106 GLY A CA 1
ATOM 802 C C . GLY A 1 106 ? -9.504 12.769 -7.455 1.00 84.75 106 GLY A C 1
ATOM 803 O O . GLY A 1 106 ? -8.993 12.906 -8.562 1.00 84.75 106 GLY A O 1
ATOM 804 N N . VAL A 1 107 ? -8.806 12.907 -6.323 1.00 84.50 107 VAL A N 1
ATOM 805 C CA . VAL A 1 107 ? -7.366 13.222 -6.293 1.00 84.50 107 VAL A CA 1
ATOM 806 C C . VAL A 1 107 ? -6.555 12.164 -7.043 1.00 84.50 107 VAL A C 1
ATOM 808 O O . VAL A 1 107 ? -5.672 12.512 -7.827 1.00 84.50 107 VAL A O 1
ATOM 811 N N . LEU A 1 108 ? -6.877 10.881 -6.866 1.00 81.19 108 LEU A N 1
ATOM 812 C CA . LEU A 1 108 ? -6.183 9.799 -7.563 1.00 81.19 108 LEU A CA 1
ATOM 813 C C . LEU A 1 108 ? -6.456 9.776 -9.049 1.00 81.19 108 LEU A C 1
ATOM 815 O O . LEU A 1 108 ? -5.515 9.632 -9.813 1.00 81.19 108 LEU A O 1
ATOM 819 N N . LEU A 1 109 ? -7.707 9.928 -9.474 1.00 82.25 109 LEU A N 1
ATOM 820 C CA . LEU A 1 109 ? -8.064 9.951 -10.889 1.00 82.25 109 LEU A CA 1
ATOM 821 C C . LEU A 1 109 ? -7.394 11.126 -11.602 1.00 82.25 109 LEU A C 1
ATOM 823 O O . LEU A 1 109 ? -6.913 10.962 -12.720 1.00 82.25 109 LEU A O 1
ATOM 827 N N . LEU A 1 110 ? -7.303 12.286 -10.946 1.00 84.56 110 LEU A N 1
ATOM 828 C CA . LEU A 1 110 ? -6.564 13.436 -11.465 1.00 84.56 110 LEU A CA 1
ATOM 829 C C . LEU A 1 110 ? -5.060 13.151 -11.555 1.00 84.56 110 LEU A C 1
ATOM 831 O O . LEU A 1 110 ? -4.456 13.413 -12.594 1.00 84.56 110 LEU A O 1
ATOM 835 N N . GLY A 1 111 ? -4.463 12.570 -10.510 1.00 81.38 111 GLY A N 1
ATOM 836 C CA . GLY A 1 111 ? -3.055 12.162 -10.522 1.00 81.38 111 GLY A CA 1
ATOM 837 C C . GLY A 1 111 ? -2.761 11.110 -11.596 1.00 81.38 111 GLY A C 1
ATOM 838 O O . GLY A 1 111 ? -1.802 11.237 -12.354 1.00 81.38 111 GLY A O 1
ATOM 839 N N . PHE A 1 112 ? -3.629 10.111 -11.732 1.00 80.06 112 PHE A N 1
ATOM 840 C CA . PHE A 1 112 ? -3.526 9.060 -12.740 1.00 80.06 112 PHE A CA 1
ATOM 841 C C . PHE A 1 112 ? -3.685 9.631 -14.151 1.00 80.06 112 PHE A C 1
ATOM 843 O O . PHE A 1 112 ? -2.887 9.323 -15.032 1.00 80.06 112 PHE A O 1
ATOM 850 N N . GLY A 1 113 ? -4.656 10.527 -14.351 1.00 81.25 113 GLY A N 1
ATOM 851 C CA . GLY A 1 113 ? -4.844 11.271 -15.593 1.00 81.25 113 GLY A CA 1
ATOM 852 C C . GLY A 1 113 ? -3.610 12.091 -15.967 1.00 81.25 113 GLY A C 1
ATOM 853 O O . GLY A 1 113 ? -3.181 12.048 -17.118 1.00 81.25 113 GLY A O 1
ATOM 854 N N . TYR A 1 114 ? -2.977 12.759 -14.999 1.00 84.50 114 TYR A N 1
ATOM 855 C CA . TYR A 1 114 ? -1.706 13.453 -15.206 1.00 84.50 114 TYR A CA 1
ATOM 856 C C . TYR A 1 114 ? -0.606 12.492 -15.692 1.00 84.50 114 TYR A C 1
ATOM 858 O O . TYR A 1 114 ? 0.003 12.739 -16.733 1.00 84.50 114 TYR A O 1
ATOM 866 N N . PHE A 1 115 ? -0.396 11.358 -15.015 1.00 78.12 115 PHE A N 1
ATOM 867 C CA . PHE A 1 115 ? 0.639 10.396 -15.414 1.00 78.12 115 PHE A CA 1
ATOM 868 C C . PHE A 1 115 ? 0.382 9.767 -16.788 1.00 78.12 115 PHE A C 1
ATOM 870 O O . PHE A 1 115 ? 1.322 9.552 -17.550 1.00 78.12 115 PHE A O 1
ATOM 877 N N . TRP A 1 116 ? -0.872 9.459 -17.120 1.00 77.94 116 TRP A N 1
ATOM 878 C CA . TRP A 1 116 ? -1.217 8.777 -18.369 1.00 77.94 116 TRP A CA 1
ATOM 879 C C . TRP A 1 116 ? -1.262 9.708 -19.583 1.00 77.94 116 TRP A C 1
ATOM 881 O O . TRP A 1 116 ? -0.843 9.295 -20.666 1.00 77.94 116 TRP A O 1
ATOM 891 N N . LEU A 1 117 ? -1.749 10.941 -19.415 1.00 81.62 117 LEU A N 1
ATOM 892 C CA . LEU A 1 117 ? -1.974 11.874 -20.522 1.00 81.62 117 LEU A CA 1
ATOM 893 C C . LEU A 1 117 ? -0.802 12.832 -20.747 1.00 81.62 117 LEU A C 1
ATOM 895 O O . LEU A 1 117 ? -0.510 13.168 -21.891 1.00 81.62 117 LEU A O 1
ATOM 899 N N . LEU A 1 118 ? -0.133 13.281 -19.679 1.00 81.69 118 LEU A N 1
ATOM 900 C CA . LEU A 1 118 ? 0.877 14.347 -19.758 1.00 81.69 118 LEU A CA 1
ATOM 901 C C . LEU A 1 118 ? 2.317 13.827 -19.714 1.00 81.69 118 LEU A C 1
ATOM 903 O O . LEU A 1 118 ? 3.236 14.565 -20.067 1.00 81.69 118 LEU A O 1
ATOM 907 N N . VAL A 1 119 ? 2.534 12.567 -19.322 1.00 81.44 119 VAL A N 1
ATOM 908 C CA . VAL A 1 119 ? 3.870 11.953 -19.280 1.00 81.44 119 VAL A CA 1
ATOM 909 C C . VAL A 1 119 ? 3.995 10.915 -20.400 1.00 81.44 119 VAL A C 1
ATOM 911 O O . VAL A 1 119 ? 3.575 9.770 -20.223 1.00 81.44 119 VAL A O 1
ATOM 914 N N . PRO A 1 120 ? 4.561 11.273 -21.567 1.00 76.56 120 PRO A N 1
ATOM 915 C CA . PRO A 1 120 ? 4.642 10.365 -22.713 1.00 76.56 120 PRO A CA 1
ATOM 916 C C . PRO A 1 120 ? 5.722 9.282 -22.561 1.00 76.56 120 PRO A C 1
ATOM 918 O O . PRO A 1 120 ? 5.591 8.208 -23.137 1.00 76.56 120 PRO A O 1
ATOM 921 N N . ASN A 1 121 ? 6.781 9.533 -21.783 1.00 87.31 121 ASN A N 1
ATOM 922 C CA . ASN A 1 121 ? 7.884 8.586 -21.611 1.00 87.31 121 ASN A CA 1
ATOM 923 C C . ASN A 1 121 ? 7.586 7.576 -20.488 1.00 87.31 121 ASN A C 1
ATOM 925 O O . ASN A 1 121 ? 7.391 7.973 -19.339 1.00 87.31 121 ASN A O 1
ATOM 929 N N . LEU A 1 122 ? 7.617 6.280 -20.819 1.00 84.81 122 LEU A N 1
ATOM 930 C CA . LEU A 1 122 ? 7.412 5.159 -19.898 1.00 84.81 122 LEU A CA 1
ATOM 931 C C . LEU A 1 122 ? 8.347 5.202 -18.681 1.00 84.81 122 LEU A C 1
ATOM 933 O O . LEU A 1 122 ? 7.896 5.003 -17.557 1.00 84.81 122 LEU A O 1
ATOM 937 N N . GLU A 1 123 ? 9.627 5.511 -18.883 1.00 87.00 123 GLU A N 1
ATOM 938 C CA . GLU A 1 123 ? 10.625 5.544 -17.809 1.00 87.00 123 GLU A CA 1
ATOM 939 C C . GLU A 1 123 ? 10.357 6.696 -16.833 1.00 87.00 123 GLU A C 1
ATOM 941 O O . GLU A 1 123 ? 10.345 6.516 -15.614 1.00 87.00 123 GLU A O 1
ATOM 946 N N . ALA A 1 124 ? 10.049 7.883 -17.366 1.00 87.44 124 ALA A N 1
ATOM 947 C CA . ALA A 1 124 ? 9.663 9.033 -16.552 1.00 87.44 124 ALA A CA 1
ATOM 948 C C . ALA A 1 124 ? 8.384 8.745 -15.757 1.00 87.44 124 ALA A C 1
ATOM 950 O O . ALA A 1 124 ? 8.255 9.164 -14.606 1.00 87.44 124 ALA A O 1
ATOM 951 N N . ARG A 1 125 ? 7.458 8.007 -16.368 1.00 88.50 125 ARG A N 1
ATOM 952 C CA . ARG A 1 125 ? 6.186 7.635 -15.772 1.00 88.50 125 ARG A CA 1
ATOM 953 C C . ARG A 1 125 ? 6.347 6.633 -14.633 1.00 88.50 125 ARG A C 1
ATOM 955 O O . ARG A 1 125 ? 5.781 6.844 -13.564 1.00 88.50 125 ARG A O 1
ATOM 962 N N . LEU A 1 126 ? 7.172 5.607 -14.837 1.00 89.88 126 LEU A N 1
ATOM 963 C CA . LEU A 1 126 ? 7.555 4.646 -13.805 1.00 89.88 126 LEU A CA 1
ATOM 964 C C . LEU A 1 126 ? 8.231 5.375 -12.637 1.00 89.88 126 LEU A C 1
ATOM 966 O O . LEU A 1 126 ? 7.794 5.239 -11.501 1.00 89.88 126 LEU A O 1
ATOM 970 N N . ARG A 1 127 ? 9.200 6.253 -12.918 1.00 89.38 127 ARG A N 1
ATOM 971 C CA . ARG A 1 127 ? 9.911 7.038 -11.898 1.00 89.38 127 ARG A CA 1
ATOM 972 C C . ARG A 1 127 ? 8.986 7.900 -11.035 1.00 89.38 127 ARG A C 1
ATOM 974 O O . ARG A 1 127 ? 9.104 7.912 -9.812 1.00 89.38 127 ARG A O 1
ATOM 981 N N . GLN A 1 128 ? 8.088 8.658 -11.663 1.00 89.19 128 GLN A N 1
ATOM 982 C CA . GLN A 1 128 ? 7.190 9.548 -10.928 1.00 89.19 128 GLN A CA 1
ATOM 983 C C . GLN A 1 128 ? 6.118 8.775 -10.152 1.00 89.19 128 GLN A C 1
ATOM 985 O O . GLN A 1 128 ? 5.802 9.155 -9.025 1.00 89.19 128 GLN A O 1
ATOM 990 N N . LEU A 1 129 ? 5.589 7.686 -10.721 1.00 90.38 129 LEU A N 1
ATOM 991 C CA . LEU A 1 129 ? 4.624 6.837 -10.028 1.00 90.38 129 LEU A CA 1
ATOM 992 C C . LEU A 1 129 ? 5.271 6.120 -8.838 1.00 90.38 129 LEU A C 1
ATOM 994 O O . LEU A 1 129 ? 4.672 6.086 -7.768 1.00 90.38 129 LEU A O 1
ATOM 998 N N . GLY A 1 130 ? 6.498 5.615 -8.995 1.00 91.50 130 GLY A N 1
ATOM 999 C CA . GLY A 1 130 ? 7.278 5.030 -7.904 1.00 91.50 130 GLY A CA 1
ATOM 1000 C C . GLY A 1 130 ? 7.473 6.025 -6.764 1.00 91.50 130 GLY A C 1
ATOM 1001 O O . GLY A 1 130 ? 7.116 5.731 -5.629 1.00 91.50 130 GLY A O 1
ATOM 1002 N N . LEU A 1 131 ? 7.906 7.253 -7.077 1.00 91.06 131 LEU A N 1
ATOM 1003 C CA . LEU A 1 131 ? 8.044 8.322 -6.083 1.00 91.06 131 LEU A CA 1
ATOM 1004 C C . LEU A 1 131 ? 6.722 8.626 -5.365 1.00 91.06 131 LEU A C 1
ATOM 1006 O O . LEU A 1 131 ? 6.709 8.769 -4.143 1.00 91.06 131 LEU A O 1
ATOM 1010 N N . PHE A 1 132 ? 5.615 8.717 -6.105 1.00 90.44 132 PHE A N 1
ATOM 1011 C CA . PHE A 1 132 ? 4.292 8.919 -5.520 1.00 90.44 132 PHE A CA 1
ATOM 1012 C C . PHE A 1 132 ? 3.926 7.783 -4.555 1.00 90.44 132 PHE A C 1
ATOM 1014 O O . PHE A 1 132 ? 3.527 8.057 -3.424 1.00 90.44 132 PHE A O 1
ATOM 1021 N N . CYS A 1 133 ? 4.119 6.525 -4.965 1.00 91.69 133 CYS A N 1
ATOM 1022 C CA . CYS A 1 133 ? 3.835 5.356 -4.135 1.00 91.69 133 CYS A CA 1
ATOM 1023 C C . CYS A 1 133 ? 4.679 5.354 -2.853 1.00 91.69 133 CYS A C 1
ATOM 1025 O O . CYS A 1 133 ? 4.132 5.163 -1.764 1.00 91.69 133 CYS A O 1
ATOM 1027 N N . SER A 1 134 ? 5.982 5.632 -2.949 1.00 92.38 134 SER A N 1
ATOM 1028 C CA . SER A 1 134 ? 6.878 5.694 -1.789 1.00 92.38 134 SER A CA 1
ATOM 1029 C C . SER A 1 134 ? 6.485 6.823 -0.833 1.00 92.38 134 SER A C 1
ATOM 1031 O O . SER A 1 134 ? 6.317 6.581 0.360 1.00 92.38 134 SER A O 1
ATOM 1033 N N . VAL A 1 135 ? 6.264 8.047 -1.333 1.00 91.56 135 VAL A N 1
ATOM 1034 C CA . VAL A 1 135 ? 5.850 9.193 -0.497 1.00 91.56 135 VAL A CA 1
ATOM 1035 C C . VAL A 1 135 ? 4.513 8.917 0.188 1.00 91.56 135 VAL A C 1
ATOM 1037 O O . VAL A 1 135 ? 4.359 9.188 1.381 1.00 91.56 135 VAL A O 1
ATOM 1040 N N . PHE A 1 136 ? 3.554 8.345 -0.540 1.00 91.06 136 PHE A N 1
ATOM 1041 C CA . PHE A 1 136 ? 2.253 7.999 0.014 1.00 91.06 136 PHE A CA 1
ATOM 1042 C C . PHE A 1 136 ? 2.372 6.919 1.100 1.00 91.06 136 PHE A C 1
ATOM 1044 O O . PHE A 1 136 ? 1.856 7.111 2.203 1.00 91.06 136 PHE A O 1
ATOM 1051 N N . THR A 1 137 ? 3.145 5.858 0.852 1.00 91.75 137 THR A N 1
ATOM 1052 C CA . THR A 1 137 ? 3.429 4.797 1.837 1.00 91.75 137 THR A CA 1
ATOM 1053 C C . THR A 1 137 ? 4.086 5.369 3.098 1.00 91.75 137 THR A C 1
ATOM 1055 O O . THR A 1 137 ? 3.646 5.088 4.211 1.00 91.75 137 THR A O 1
ATOM 1058 N N . ILE A 1 138 ? 5.092 6.238 2.946 1.00 90.62 138 ILE A N 1
ATOM 1059 C CA . ILE A 1 138 ? 5.766 6.908 4.070 1.00 90.62 138 ILE A CA 1
ATOM 1060 C C . ILE A 1 138 ? 4.770 7.743 4.882 1.00 90.62 138 ILE A C 1
ATOM 1062 O O . ILE A 1 138 ? 4.783 7.699 6.112 1.00 90.62 138 ILE A O 1
ATOM 1066 N N . SER A 1 139 ? 3.869 8.469 4.214 1.00 90.69 139 SER A N 1
ATOM 1067 C CA . SER A 1 139 ? 2.854 9.276 4.898 1.00 90.69 139 SER A CA 1
ATOM 1068 C C . SER A 1 139 ? 1.899 8.426 5.746 1.00 90.69 139 SER A C 1
ATOM 1070 O O . SER A 1 139 ? 1.499 8.849 6.831 1.00 90.69 139 SER A O 1
ATOM 1072 N N . MET A 1 140 ? 1.591 7.195 5.317 1.00 88.75 140 MET A N 1
ATOM 1073 C CA . MET A 1 140 ? 0.759 6.272 6.093 1.00 88.75 140 MET A CA 1
ATOM 1074 C C . MET A 1 140 ? 1.436 5.843 7.401 1.00 88.75 140 MET A C 1
ATOM 1076 O O . MET A 1 140 ? 0.742 5.619 8.395 1.00 88.75 140 MET A O 1
ATOM 1080 N N . TYR A 1 141 ? 2.774 5.804 7.449 1.00 86.88 141 TYR A N 1
ATOM 1081 C CA . TYR A 1 141 ? 3.526 5.493 8.669 1.00 86.88 141 TYR A CA 1
ATOM 1082 C C . TYR A 1 141 ? 3.535 6.621 9.714 1.00 86.88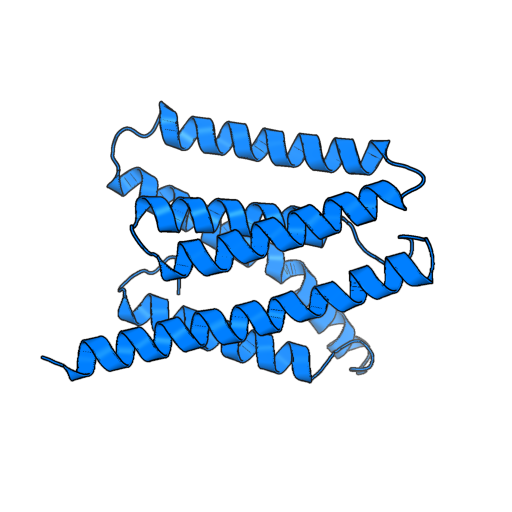 141 TYR A C 1
ATOM 1084 O O . TYR A 1 141 ? 3.925 6.386 10.860 1.00 86.88 141 TYR A O 1
ATOM 1092 N N . LEU A 1 142 ? 3.025 7.815 9.391 1.00 87.50 142 LEU A N 1
ATOM 1093 C CA . LEU A 1 142 ? 2.845 8.878 10.386 1.00 87.50 142 LEU A CA 1
ATOM 1094 C C . LEU A 1 142 ? 1.869 8.464 11.499 1.00 87.50 142 LEU A C 1
ATOM 1096 O O . LEU A 1 142 ? 2.085 8.810 12.660 1.00 87.50 142 LEU A O 1
ATOM 1100 N N . SER A 1 143 ? 0.829 7.688 11.170 1.00 85.44 143 SER A N 1
ATOM 1101 C CA . SER A 1 143 ? -0.139 7.190 12.158 1.00 85.44 143 SER A CA 1
ATOM 1102 C C . SER A 1 143 ? 0.499 6.243 13.188 1.00 85.44 143 SER A C 1
ATOM 1104 O O . SER A 1 143 ? 0.437 6.552 14.380 1.00 85.44 143 SER A O 1
ATOM 1106 N N . PRO A 1 144 ? 1.164 5.133 12.796 1.00 83.62 144 PRO A N 1
ATOM 1107 C CA . PRO A 1 144 ? 1.828 4.262 13.762 1.00 83.62 144 PRO A CA 1
ATOM 1108 C C . PRO A 1 144 ? 2.975 4.959 14.503 1.00 83.62 144 PRO A C 1
ATOM 1110 O O . PRO A 1 144 ? 3.217 4.636 15.663 1.00 83.62 144 PRO A O 1
ATOM 1113 N N . LEU A 1 145 ? 3.647 5.950 13.902 1.00 86.25 145 LEU A N 1
ATOM 1114 C CA . LEU A 1 145 ? 4.654 6.746 14.609 1.00 86.25 145 LEU A CA 1
ATOM 1115 C C . LEU A 1 145 ? 4.034 7.589 15.737 1.00 86.25 145 LEU A C 1
ATOM 1117 O O . LEU A 1 145 ? 4.590 7.662 16.835 1.00 86.25 145 LEU A O 1
ATOM 1121 N N . ALA A 1 146 ? 2.862 8.184 15.501 1.00 86.94 146 ALA A N 1
ATOM 1122 C CA . ALA A 1 146 ? 2.116 8.900 16.534 1.00 86.94 146 ALA A CA 1
ATOM 1123 C C . ALA A 1 146 ? 1.654 7.962 17.664 1.00 86.94 146 ALA A C 1
ATOM 1125 O O . ALA A 1 146 ? 1.690 8.337 18.839 1.00 86.94 146 ALA A O 1
ATOM 1126 N N . ASP A 1 147 ? 1.255 6.733 17.335 1.00 84.69 147 ASP A N 1
ATOM 1127 C CA . ASP A 1 147 ? 0.899 5.731 18.341 1.00 84.69 147 ASP A CA 1
ATOM 1128 C C . ASP A 1 147 ? 2.119 5.234 19.124 1.00 84.69 147 ASP A C 1
ATOM 1130 O O . ASP A 1 147 ? 2.047 5.110 20.348 1.00 84.69 147 ASP A O 1
ATOM 1134 N N . LEU A 1 148 ? 3.268 5.051 18.467 1.00 86.81 148 LEU A N 1
ATOM 1135 C CA . LEU A 1 148 ? 4.534 4.738 19.129 1.00 86.81 148 LEU A CA 1
ATOM 1136 C C . LEU A 1 148 ? 4.9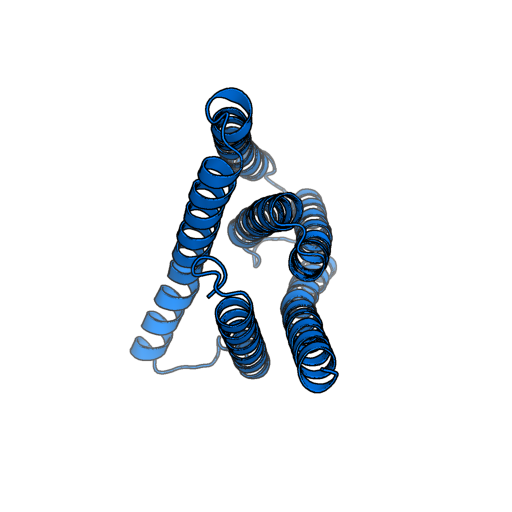34 5.839 20.122 1.00 86.81 148 LEU A C 1
ATOM 1138 O O . LEU A 1 148 ? 5.299 5.537 21.259 1.00 86.81 148 LEU A O 1
ATOM 1142 N N . ALA A 1 149 ? 4.800 7.112 19.739 1.00 87.62 149 ALA A N 1
ATOM 1143 C CA . ALA A 1 149 ? 5.054 8.234 20.640 1.00 87.62 149 ALA A CA 1
ATOM 1144 C C . ALA A 1 149 ? 4.158 8.174 21.893 1.00 87.62 149 ALA A C 1
ATOM 1146 O O . ALA A 1 149 ? 4.645 8.360 23.011 1.00 87.62 149 ALA A O 1
ATOM 1147 N N . LYS A 1 150 ? 2.870 7.831 21.739 1.00 86.50 150 LYS A N 1
ATOM 1148 C CA . LYS A 1 150 ? 1.952 7.629 22.876 1.00 86.50 150 LYS A CA 1
ATOM 1149 C C . LYS A 1 150 ? 2.354 6.440 23.746 1.00 86.50 150 LYS A C 1
ATOM 1151 O O . LYS A 1 150 ? 2.239 6.525 24.966 1.00 86.50 150 LYS A O 1
ATOM 1156 N N . ILE A 1 151 ? 2.824 5.341 23.161 1.00 88.12 151 ILE A N 1
ATOM 1157 C CA . ILE A 1 151 ? 3.291 4.165 23.913 1.00 88.12 151 ILE A CA 1
ATOM 1158 C C . ILE A 1 151 ? 4.506 4.519 24.771 1.00 88.12 151 ILE A C 1
ATOM 1160 O O . ILE A 1 151 ? 4.546 4.158 25.944 1.00 88.12 151 ILE A O 1
ATOM 1164 N N . ILE A 1 152 ? 5.459 5.282 24.227 1.00 89.12 152 ILE A N 1
ATOM 1165 C CA . ILE A 1 152 ? 6.639 5.748 24.972 1.00 89.12 152 ILE A CA 1
ATOM 1166 C C . ILE A 1 152 ? 6.219 6.658 26.135 1.00 89.12 152 ILE A C 1
ATOM 1168 O O . ILE A 1 152 ? 6.706 6.494 27.253 1.00 89.12 152 ILE A O 1
ATOM 1172 N N . GLN A 1 153 ? 5.282 7.581 25.895 1.00 90.12 153 GLN A N 1
ATOM 1173 C CA . GLN A 1 153 ? 4.770 8.492 26.926 1.00 90.12 153 GLN A CA 1
ATOM 1174 C C . GLN A 1 153 ? 3.996 7.760 28.031 1.00 90.12 153 GLN A C 1
ATOM 1176 O O . GLN A 1 153 ? 4.180 8.045 29.210 1.00 90.12 153 GLN A O 1
ATOM 1181 N N . THR A 1 154 ? 3.136 6.810 27.658 1.00 91.19 154 THR A N 1
ATOM 1182 C CA . THR A 1 154 ? 2.267 6.075 28.597 1.00 91.19 154 THR A CA 1
ATOM 1183 C C . THR A 1 154 ? 2.937 4.852 29.221 1.00 91.19 154 THR A C 1
ATOM 1185 O O . THR A 1 154 ? 2.391 4.278 30.160 1.00 91.19 154 THR A O 1
ATOM 1188 N N . ARG A 1 155 ? 4.105 4.441 28.706 1.00 86.50 155 ARG A N 1
ATOM 1189 C CA . ARG A 1 155 ? 4.845 3.226 29.088 1.00 86.50 155 ARG A CA 1
ATOM 1190 C C . ARG A 1 155 ? 3.991 1.953 29.079 1.00 86.50 155 ARG A C 1
ATOM 1192 O O . ARG A 1 155 ? 4.228 1.040 29.865 1.00 86.50 155 ARG A O 1
ATOM 1199 N N . SER A 1 156 ? 3.003 1.884 28.188 1.00 82.56 156 SER A N 1
ATOM 1200 C CA . SER A 1 156 ? 2.080 0.754 28.080 1.00 82.56 156 SER A CA 1
ATOM 1201 C C . SER A 1 156 ? 2.000 0.245 26.646 1.00 82.56 156 SER A C 1
ATOM 1203 O O . SER A 1 156 ? 1.664 0.985 25.723 1.00 82.56 156 SER A O 1
ATOM 1205 N N . THR A 1 157 ? 2.266 -1.048 26.460 1.00 81.88 157 THR A N 1
ATOM 1206 C CA . THR A 1 157 ? 2.146 -1.759 25.177 1.00 81.88 157 THR A CA 1
ATOM 1207 C C . THR A 1 157 ? 0.783 -2.422 25.001 1.00 81.88 157 THR A C 1
ATOM 1209 O O . THR A 1 157 ? 0.598 -3.213 24.085 1.00 81.88 157 THR A O 1
ATOM 1212 N N . GLN A 1 158 ? -0.207 -2.087 25.834 1.00 76.19 158 GLN A N 1
ATOM 1213 C CA . GLN A 1 158 ? -1.525 -2.734 25.826 1.00 76.19 158 GLN A CA 1
ATOM 1214 C C . GLN A 1 158 ? -2.268 -2.608 24.479 1.00 76.19 158 GLN A C 1
ATOM 1216 O O . GLN A 1 158 ? -3.167 -3.392 24.195 1.00 76.19 158 GLN A O 1
ATOM 1221 N N . ARG A 1 159 ? -1.888 -1.632 23.643 1.00 66.31 159 ARG A N 1
ATOM 1222 C CA . ARG A 1 159 ? -2.432 -1.418 22.289 1.00 66.31 159 ARG A CA 1
ATOM 1223 C C . ARG A 1 159 ? -1.588 -2.043 21.171 1.00 66.31 159 ARG A C 1
ATOM 1225 O O . ARG A 1 159 ? -2.007 -2.016 20.020 1.00 66.31 159 ARG A O 1
ATOM 1232 N N . LEU A 1 160 ? -0.407 -2.576 21.486 1.00 76.88 160 LEU A N 1
ATOM 1233 C CA . LEU A 1 160 ? 0.496 -3.204 20.524 1.00 76.88 160 LEU A CA 1
ATOM 1234 C C . LEU A 1 160 ? 0.228 -4.706 20.452 1.00 76.88 160 LEU A C 1
ATOM 1236 O O . LEU A 1 160 ? 0.400 -5.434 21.427 1.00 76.88 160 LEU A O 1
ATOM 1240 N N . SER A 1 161 ? -0.120 -5.185 19.261 1.00 79.50 161 SER A N 1
ATOM 1241 C CA . SER A 1 161 ? -0.122 -6.615 18.968 1.00 79.50 161 SER A CA 1
ATOM 1242 C C . SER A 1 161 ? 1.294 -7.047 18.585 1.00 79.50 161 SER A C 1
ATOM 1244 O O . SER A 1 161 ? 1.766 -6.749 17.491 1.00 79.50 161 SER A O 1
ATOM 1246 N N . PHE A 1 162 ? 1.984 -7.751 19.485 1.00 80.81 162 PHE A N 1
ATOM 1247 C CA . PHE A 1 162 ? 3.339 -8.257 19.232 1.00 80.81 162 PHE A CA 1
ATOM 1248 C C . PHE A 1 162 ? 3.449 -9.114 17.951 1.00 80.81 162 PHE A C 1
ATOM 1250 O O . PHE A 1 162 ? 4.368 -8.870 17.165 1.00 80.81 162 PHE A O 1
ATOM 1257 N N . PRO A 1 163 ? 2.512 -10.043 17.658 1.00 81.88 163 PRO A N 1
ATOM 1258 C CA . PRO A 1 163 ? 2.530 -10.791 16.400 1.00 81.88 163 PRO A CA 1
ATOM 1259 C C . PRO A 1 163 ? 2.411 -9.901 15.159 1.00 81.88 163 PRO A C 1
ATOM 1261 O O . PRO A 1 163 ? 3.098 -10.144 14.170 1.00 81.88 163 PRO A O 1
ATOM 1264 N N . LEU A 1 164 ? 1.576 -8.856 15.215 1.00 80.88 164 LEU A N 1
ATOM 1265 C CA . LEU A 1 164 ? 1.426 -7.908 14.110 1.00 80.88 164 LEU A CA 1
ATOM 1266 C C . LEU A 1 164 ? 2.729 -7.135 13.883 1.00 80.88 164 LEU A C 1
ATOM 1268 O O . LEU A 1 164 ? 3.168 -7.022 12.746 1.00 80.88 164 LEU A O 1
ATOM 1272 N N . THR A 1 165 ? 3.391 -6.676 14.948 1.00 85.94 165 THR A N 1
ATOM 1273 C CA . THR A 1 165 ? 4.679 -5.976 14.835 1.00 85.94 165 THR A CA 1
ATOM 1274 C C . THR A 1 165 ? 5.748 -6.840 14.168 1.00 85.94 165 THR A C 1
ATOM 1276 O O . THR A 1 165 ? 6.463 -6.354 13.294 1.00 85.94 165 THR A O 1
ATOM 1279 N N . ILE A 1 166 ? 5.846 -8.124 14.538 1.00 86.62 166 ILE A N 1
ATOM 1280 C CA . ILE A 1 166 ? 6.780 -9.059 13.892 1.00 86.62 166 ILE A CA 1
ATOM 1281 C C . ILE A 1 166 ? 6.411 -9.264 12.421 1.00 86.62 166 ILE A C 1
ATOM 1283 O O . ILE A 1 166 ? 7.291 -9.204 11.565 1.00 86.62 166 ILE A O 1
ATOM 1287 N N . ALA A 1 167 ? 5.130 -9.484 12.113 1.00 86.62 167 ALA A N 1
ATOM 1288 C CA . ALA A 1 167 ? 4.678 -9.669 10.736 1.00 86.62 167 ALA A CA 1
ATOM 1289 C C . ALA A 1 167 ? 5.004 -8.446 9.865 1.00 86.62 167 ALA A C 1
ATOM 1291 O O . ALA A 1 167 ? 5.524 -8.605 8.760 1.00 86.62 167 ALA A O 1
ATOM 1292 N N . THR A 1 168 ? 4.779 -7.233 10.376 1.00 87.12 168 THR A N 1
ATOM 1293 C CA . THR A 1 168 ? 5.131 -5.989 9.682 1.00 87.12 168 THR A CA 1
ATOM 1294 C C . THR A 1 168 ? 6.641 -5.863 9.496 1.00 87.12 168 THR A C 1
ATOM 1296 O O . THR A 1 168 ? 7.080 -5.555 8.394 1.00 87.12 168 THR A O 1
ATOM 1299 N N . LEU A 1 169 ? 7.452 -6.169 10.516 1.00 90.38 169 LEU A N 1
ATOM 1300 C CA . LEU A 1 169 ? 8.915 -6.128 10.405 1.00 90.38 169 LEU A CA 1
ATOM 1301 C C . LEU A 1 169 ? 9.436 -7.090 9.328 1.00 90.38 169 LEU A C 1
ATOM 1303 O O . LEU A 1 169 ? 10.268 -6.704 8.511 1.00 90.38 169 LEU A O 1
ATOM 1307 N N . LEU A 1 170 ? 8.936 -8.328 9.310 1.00 91.12 170 LEU A N 1
ATOM 1308 C CA . LEU A 1 170 ? 9.314 -9.332 8.312 1.00 91.12 170 LEU A CA 1
ATOM 1309 C C . LEU A 1 170 ? 8.848 -8.941 6.906 1.00 91.12 170 LEU A C 1
ATOM 1311 O O . LEU A 1 170 ? 9.582 -9.150 5.939 1.00 91.12 170 LEU A O 1
ATOM 1315 N N . THR A 1 171 ? 7.664 -8.334 6.796 1.00 91.25 171 THR A N 1
ATOM 1316 C CA . THR A 1 171 ? 7.144 -7.790 5.536 1.00 91.25 171 THR A CA 1
ATOM 1317 C C . THR A 1 171 ? 8.066 -6.692 5.012 1.00 91.25 171 THR A C 1
ATOM 1319 O O . THR A 1 171 ? 8.552 -6.801 3.889 1.00 91.25 171 THR A O 1
ATOM 1322 N N . SER A 1 172 ? 8.382 -5.685 5.833 1.00 91.19 172 SER A N 1
ATOM 1323 C CA . SER A 1 172 ? 9.282 -4.591 5.453 1.00 91.19 172 SER A CA 1
ATOM 1324 C C . SER A 1 172 ? 10.677 -5.100 5.094 1.00 91.19 172 SER A C 1
ATOM 1326 O O . SER A 1 172 ? 11.199 -4.739 4.049 1.00 91.19 172 SER A O 1
ATOM 1328 N N . ALA A 1 173 ? 11.258 -5.998 5.896 1.00 92.69 173 ALA A N 1
ATOM 1329 C CA . ALA A 1 173 ? 12.572 -6.572 5.608 1.00 92.69 173 ALA A CA 1
ATOM 1330 C C . ALA A 1 173 ? 12.593 -7.329 4.269 1.00 92.69 173 ALA A C 1
ATOM 1332 O O . ALA A 1 173 ? 13.551 -7.207 3.506 1.00 92.69 173 ALA A O 1
ATOM 1333 N N . SER A 1 174 ? 11.528 -8.076 3.962 1.00 92.12 174 SER A N 1
ATOM 1334 C CA . SER A 1 174 ? 11.411 -8.809 2.697 1.00 92.12 174 SER A CA 1
ATOM 1335 C C . SER A 1 174 ? 11.309 -7.858 1.505 1.00 92.12 174 SER A C 1
ATOM 1337 O O . SER A 1 174 ? 12.032 -8.044 0.530 1.00 92.12 174 SER A O 1
ATOM 1339 N N . TRP A 1 175 ? 10.486 -6.807 1.601 1.00 93.56 175 TRP A N 1
ATOM 1340 C CA . TRP A 1 175 ? 10.345 -5.801 0.543 1.00 93.56 175 TRP A CA 1
ATOM 1341 C C . TRP A 1 175 ? 11.612 -4.980 0.326 1.00 93.56 175 TRP A C 1
ATOM 1343 O O . TRP A 1 175 ? 12.012 -4.794 -0.819 1.00 93.56 175 TRP A O 1
ATOM 1353 N N . THR A 1 176 ? 12.302 -4.577 1.393 1.00 92.00 176 THR A N 1
ATOM 1354 C CA . THR A 1 176 ? 13.585 -3.875 1.285 1.00 92.00 176 THR A CA 1
ATOM 1355 C C . THR A 1 176 ? 14.629 -4.752 0.590 1.00 92.00 176 THR A C 1
ATOM 1357 O O . THR A 1 176 ? 15.271 -4.309 -0.363 1.00 92.00 176 THR A O 1
ATOM 1360 N N . LEU A 1 177 ? 14.769 -6.025 0.990 1.00 91.81 177 LEU A N 1
ATOM 1361 C CA . LEU A 1 177 ? 15.664 -6.974 0.312 1.00 91.81 177 LEU A CA 1
ATOM 1362 C C . LEU A 1 177 ? 15.264 -7.191 -1.156 1.00 91.81 177 LEU A C 1
ATOM 1364 O O . LEU A 1 177 ? 16.136 -7.276 -2.022 1.00 91.81 177 LEU A O 1
ATOM 1368 N N . TYR A 1 178 ? 13.963 -7.251 -1.446 1.00 90.75 178 TYR A N 1
ATOM 1369 C CA . TYR A 1 178 ? 13.432 -7.391 -2.803 1.00 90.75 178 TYR A CA 1
ATOM 1370 C C . TYR A 1 178 ? 13.748 -6.160 -3.665 1.00 90.75 178 TYR A C 1
ATOM 1372 O O . TYR A 1 178 ? 14.249 -6.304 -4.779 1.00 90.75 178 TYR A O 1
ATOM 1380 N N . GLY A 1 179 ? 13.579 -4.950 -3.124 1.00 89.62 179 GLY A N 1
ATOM 1381 C CA . GLY A 1 179 ? 13.961 -3.689 -3.764 1.00 89.62 179 GLY A CA 1
ATOM 1382 C C . GLY A 1 179 ? 15.460 -3.610 -4.059 1.00 89.62 179 GLY A C 1
ATOM 1383 O O . GLY A 1 179 ? 15.845 -3.331 -5.196 1.00 89.62 179 GLY A O 1
ATOM 1384 N N . PHE A 1 180 ? 16.312 -3.962 -3.086 1.00 90.69 180 PHE A N 1
ATOM 1385 C CA . PHE A 1 180 ? 17.763 -4.077 -3.294 1.00 90.69 180 PHE A CA 1
ATOM 1386 C C . PHE A 1 180 ? 18.104 -5.041 -4.431 1.00 90.69 180 PHE A C 1
ATOM 1388 O O . PHE A 1 180 ? 18.940 -4.731 -5.280 1.00 90.69 180 PHE A O 1
ATOM 1395 N N . ARG A 1 181 ? 17.450 -6.206 -4.469 1.00 88.19 181 ARG A N 1
ATOM 1396 C CA . ARG A 1 181 ? 17.707 -7.239 -5.475 1.00 88.19 181 ARG A CA 1
ATOM 1397 C C . ARG A 1 181 ? 17.295 -6.808 -6.882 1.00 88.19 181 ARG A C 1
ATOM 1399 O O . ARG A 1 181 ? 18.003 -7.129 -7.836 1.00 88.19 181 ARG A O 1
ATOM 1406 N N . LEU A 1 182 ? 16.190 -6.071 -6.998 1.00 86.31 182 LEU A N 1
ATOM 1407 C CA . LEU A 1 182 ? 15.701 -5.496 -8.252 1.00 86.31 182 LEU A CA 1
ATOM 1408 C C . LEU A 1 182 ? 16.439 -4.217 -8.674 1.00 86.31 182 LEU A C 1
ATOM 1410 O O . LEU A 1 182 ? 16.181 -3.716 -9.768 1.00 86.31 182 LEU A O 1
ATOM 1414 N N . GLY A 1 183 ? 17.312 -3.670 -7.821 1.00 87.00 183 GLY A N 1
ATOM 1415 C CA . GLY A 1 183 ? 17.939 -2.367 -8.046 1.00 87.00 183 GLY A CA 1
ATOM 1416 C C . GLY A 1 183 ? 16.923 -1.223 -8.104 1.00 87.00 183 GLY A C 1
ATOM 1417 O O . GLY A 1 183 ? 17.152 -0.241 -8.805 1.00 87.00 183 GLY A O 1
ATOM 1418 N N . ASP A 1 184 ? 15.787 -1.364 -7.413 1.00 88.19 184 ASP A N 1
ATOM 1419 C CA . ASP A 1 184 ? 14.694 -0.395 -7.438 1.00 88.19 184 ASP A CA 1
ATOM 1420 C C . ASP A 1 184 ? 14.630 0.391 -6.120 1.00 88.19 184 ASP A C 1
ATOM 1422 O O . ASP A 1 184 ? 14.224 -0.168 -5.096 1.00 88.19 184 ASP A O 1
ATOM 1426 N N . PRO A 1 185 ? 15.001 1.684 -6.131 1.00 88.00 185 PRO A N 1
ATOM 1427 C CA . PRO A 1 185 ? 15.010 2.508 -4.929 1.00 88.00 185 PRO A CA 1
ATOM 1428 C C . PRO A 1 185 ? 13.607 2.873 -4.433 1.00 88.00 185 PRO A C 1
ATOM 1430 O O . PRO A 1 185 ? 13.484 3.347 -3.312 1.00 88.00 185 PRO A O 1
ATOM 1433 N N . TYR A 1 186 ? 12.560 2.703 -5.246 1.00 90.88 186 TYR A N 1
ATOM 1434 C CA . TYR A 1 186 ? 11.195 3.043 -4.846 1.00 90.88 186 TYR A CA 1
ATOM 1435 C C . TYR A 1 186 ? 10.577 1.953 -3.972 1.00 90.88 186 TYR A C 1
ATOM 1437 O O . TYR A 1 186 ? 9.838 2.277 -3.046 1.00 90.88 186 TYR A O 1
ATOM 1445 N N . ILE A 1 187 ? 10.888 0.685 -4.267 1.00 87.50 187 ILE A N 1
ATOM 1446 C CA . ILE A 1 187 ? 10.398 -0.498 -3.534 1.00 87.50 187 ILE A CA 1
ATOM 1447 C C . ILE A 1 187 ? 11.128 -0.685 -2.190 1.00 87.50 187 ILE A C 1
ATOM 1449 O O . ILE A 1 187 ? 10.576 -1.305 -1.282 1.00 87.50 187 ILE A O 1
ATOM 1453 N N . MET A 1 188 ? 12.366 -0.189 -2.094 1.00 85.50 188 MET A N 1
ATOM 1454 C CA . MET A 1 188 ? 13.248 -0.333 -0.930 1.00 85.50 188 MET A CA 1
ATOM 1455 C C . MET A 1 188 ? 12.694 0.322 0.338 1.00 85.50 188 MET A C 1
ATOM 1457 O O . MET A 1 188 ? 12.788 -0.351 1.395 1.00 85.50 188 MET A O 1
#

pLDDT: mean 86.88, std 6.81, range [46.75, 95.56]

Mean predicted aligned error: 5.73 Å